Protein AF-A0A914IHF8-F1 (afdb_monomer_lite)

Foldseek 3Di:
DDDFDFDWDWDWDWDWDWDDDPPPDTDGDTDTPTDTDGLAGDDDDPQPDWDWDDADQKIKIARWDWQDDVVVRDIDTHSLQWDKMKIQGSVVSDIDDIDTEHHNDNDPQKDWDWDDDHRWIKIWIWGDPDDTGTAFMWIQDPVVRYTHTDDGRPDPPDPPPDDPDDDDDPPPDDDDDDDDPPDDDDPDDD

Radius of gyration: 20.66 Å; chains: 1; bounding box: 50×58×51 Å

Secondary structure (DSSP, 8-state):
-------EEEEEEEEEE----SSS----EEEEEEEEEE--PPP--S-S-EEEEEETTEEEEEEPEEEEEGGGTEEEEEGGG-EEEEEEETTTTEEPPPEEE--S---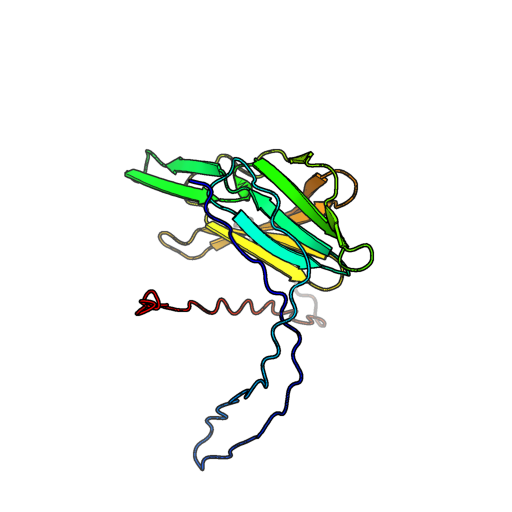SS-EEEEEEETTEEEEEEEE-SSS-EEEEEEEEETTTTEEEEEEE----S---S-----S-----------------------

InterPro domains:
  IPR011043 Galactose oxidase/kelch, beta-propeller [SSF50965] (40-156)

pLDDT: mean 70.35, std 27.0, range [25.11, 98.38]

Sequence (190 aa):
MSNKFETFVWNSLSKSTTIETSDACVLLCLVFDMEFTKIGQWKQQNDVYQESVICDDKLWLFGKKFLDQPTFHWGHYAVFGGGMFDYFDLISGQWGQSQSFQPVSIKENRDEIVFVFGTRIFLLLFVNFGAFNVDSLHCFDMVKGEWNKIADFKKNNTISEGCASTNATQRNSLIIVKVISNGRPLECYN

Organism: Globodera rostochiensis (NCBI:txid31243)

Structure (mmCIF, N/CA/C/O backbone):
data_AF-A0A914IHF8-F1
#
_entry.id   AF-A0A914IHF8-F1
#
loop_
_atom_site.group_PDB
_atom_site.id
_atom_site.type_symbol
_atom_site.label_atom_id
_atom_site.label_alt_id
_atom_site.label_comp_id
_atom_site.label_asym_id
_atom_site.label_entity_id
_atom_site.label_seq_id
_atom_site.pdbx_PDB_ins_code
_atom_site.Cartn_x
_atom_site.Cartn_y
_atom_site.Cartn_z
_atom_site.occupancy
_atom_site.B_iso_or_equiv
_atom_site.auth_seq_id
_atom_site.auth_comp_id
_atom_site.auth_asym_id
_atom_site.auth_atom_id
_atom_site.pdbx_PDB_model_num
ATOM 1 N N . MET A 1 1 ? 5.920 25.286 19.666 1.00 33.72 1 MET A N 1
ATOM 2 C CA . MET A 1 1 ? 4.596 25.545 19.061 1.00 33.72 1 MET A CA 1
ATOM 3 C C . MET A 1 1 ? 4.141 24.231 18.447 1.00 33.72 1 MET A C 1
ATOM 5 O O . MET A 1 1 ? 4.844 23.749 17.571 1.00 33.72 1 MET A O 1
ATOM 9 N N . SER A 1 2 ? 3.104 23.572 18.980 1.00 27.09 2 SER A N 1
ATOM 10 C CA . SER A 1 2 ? 2.603 22.318 18.396 1.00 27.09 2 SER A CA 1
ATOM 11 C C . SER A 1 2 ? 1.500 22.636 17.391 1.00 27.09 2 SER A C 1
ATOM 13 O O . SER A 1 2 ? 0.510 23.286 17.725 1.00 27.09 2 SER A O 1
ATOM 15 N N . ASN A 1 3 ? 1.693 22.207 16.148 1.00 26.36 3 ASN A N 1
ATOM 16 C CA . ASN A 1 3 ? 0.658 22.283 15.128 1.00 26.36 3 ASN A CA 1
ATOM 17 C C . ASN A 1 3 ? -0.313 21.124 15.373 1.00 26.36 3 ASN A C 1
ATOM 19 O O . ASN A 1 3 ? 0.079 19.959 15.314 1.00 26.36 3 ASN A O 1
ATOM 23 N N . LYS A 1 4 ? -1.564 21.443 15.710 1.00 26.67 4 LYS A N 1
ATOM 24 C CA . LYS A 1 4 ? -2.647 20.461 15.803 1.00 26.67 4 LYS A CA 1
ATOM 25 C C . LYS A 1 4 ? -3.191 20.235 14.397 1.00 26.67 4 LYS A C 1
ATOM 27 O O . LYS A 1 4 ? -3.709 21.169 13.798 1.00 26.67 4 LYS A O 1
ATOM 32 N N . PHE A 1 5 ? -3.072 19.014 13.892 1.00 31.41 5 PHE A N 1
ATOM 33 C CA . PHE A 1 5 ? -3.735 18.589 12.662 1.00 31.41 5 PHE A CA 1
ATOM 34 C C . PHE A 1 5 ? -4.971 17.765 13.029 1.00 31.41 5 PHE A C 1
ATOM 36 O O . PHE A 1 5 ? -4.926 16.943 13.948 1.00 31.41 5 PHE A O 1
ATOM 43 N N . GLU A 1 6 ? -6.087 18.034 12.355 1.00 31.39 6 GLU A N 1
ATOM 44 C CA . GLU A 1 6 ? -7.368 17.361 12.575 1.00 31.39 6 GLU A CA 1
ATOM 45 C C . GLU A 1 6 ? -7.676 16.409 11.417 1.00 31.39 6 GLU A C 1
ATOM 47 O O . GLU A 1 6 ? -7.334 16.684 10.267 1.00 31.39 6 GLU A O 1
ATOM 52 N N . THR A 1 7 ? -8.322 15.284 11.725 1.00 37.44 7 THR A N 1
ATOM 53 C CA . THR A 1 7 ? -8.663 14.242 10.750 1.00 37.44 7 THR A CA 1
ATOM 54 C C . THR A 1 7 ? -10.169 14.085 10.693 1.00 37.44 7 THR A C 1
ATOM 56 O O . THR A 1 7 ? -10.823 13.882 11.719 1.00 37.44 7 THR A O 1
ATOM 59 N N . PHE A 1 8 ? -10.706 14.164 9.482 1.00 33.03 8 PHE A N 1
ATOM 60 C CA . PHE A 1 8 ? -12.126 14.036 9.198 1.00 33.03 8 PHE A CA 1
ATOM 61 C C . PHE A 1 8 ? -12.359 12.763 8.385 1.00 33.03 8 PHE A C 1
ATOM 63 O O . PHE A 1 8 ? -11.589 12.467 7.473 1.00 33.03 8 PHE A O 1
ATOM 70 N N . VAL A 1 9 ? -13.413 12.017 8.715 1.00 35.28 9 VAL A N 1
ATOM 71 C CA . VAL A 1 9 ? -13.884 10.886 7.905 1.00 35.28 9 VAL A CA 1
ATOM 72 C C . VAL A 1 9 ? -15.142 11.297 7.156 1.00 35.28 9 VAL A C 1
ATOM 74 O O . VAL A 1 9 ? -15.996 12.003 7.690 1.00 35.28 9 VAL A O 1
ATOM 77 N N . TRP A 1 10 ? -15.213 10.865 5.901 1.00 41.97 10 TRP A N 1
ATOM 78 C CA . TRP A 1 10 ? -16.313 11.113 4.981 1.00 41.97 10 TRP A CA 1
ATOM 79 C C . TRP A 1 10 ? -17.417 10.077 5.176 1.00 41.97 10 TRP A C 1
ATOM 81 O O . TRP A 1 10 ? -17.180 8.881 5.026 1.00 41.97 10 TRP A O 1
ATOM 91 N N . ASN A 1 11 ? -18.630 10.556 5.438 1.00 31.56 11 ASN A N 1
ATOM 92 C CA . ASN A 1 11 ? -19.850 9.784 5.251 1.00 31.56 11 ASN A CA 1
ATOM 93 C C . ASN A 1 11 ? -20.592 10.370 4.047 1.00 31.56 11 ASN A C 1
ATOM 95 O O . ASN A 1 11 ? -20.884 11.563 4.018 1.00 31.56 11 ASN A O 1
ATOM 99 N N . SER A 1 12 ? -20.885 9.545 3.041 1.00 36.06 12 SER A N 1
ATOM 100 C CA . SER A 1 12 ? -21.688 9.950 1.883 1.00 36.06 12 SER A CA 1
ATOM 101 C C . SER A 1 12 ? -23.129 9.500 2.052 1.00 36.06 12 SER A C 1
ATOM 103 O O . SER A 1 12 ? -23.402 8.300 2.094 1.00 36.06 12 SER A O 1
ATOM 105 N N . LEU A 1 13 ? -24.052 10.455 1.996 1.00 35.91 13 LEU A N 1
ATOM 106 C CA . LEU A 1 13 ? -25.408 10.214 1.518 1.00 35.91 13 LEU A CA 1
ATOM 107 C C . LEU A 1 13 ? -25.475 10.716 0.073 1.00 35.91 13 LEU A C 1
ATOM 109 O O . LEU A 1 13 ? -25.386 11.914 -0.185 1.00 35.91 13 LEU A O 1
ATOM 113 N N . SER A 1 14 ? -25.589 9.801 -0.889 1.00 38.53 14 SER A N 1
ATOM 114 C CA . SER A 1 14 ? -25.695 10.172 -2.301 1.00 38.53 14 SER A CA 1
ATOM 115 C C . SER A 1 14 ? -27.155 10.401 -2.686 1.00 38.53 14 SER A C 1
ATOM 117 O O . SER A 1 14 ? -27.970 9.481 -2.585 1.00 38.53 14 SER A O 1
ATOM 119 N N . LYS A 1 15 ? -27.473 11.581 -3.221 1.00 37.66 15 LYS A N 1
ATOM 120 C CA . LYS A 1 15 ? -28.627 11.763 -4.109 1.00 37.66 15 LYS A CA 1
ATOM 121 C C . LYS A 1 15 ? -28.096 11.917 -5.528 1.00 37.66 15 LYS A C 1
ATOM 123 O O . LYS A 1 15 ? -27.362 12.854 -5.824 1.00 37.66 15 LYS A O 1
ATOM 128 N N . SER A 1 16 ? -28.437 10.979 -6.404 1.00 38.09 16 SER A N 1
ATOM 129 C CA . SER A 1 16 ? -28.125 11.092 -7.828 1.00 38.09 16 SER A CA 1
ATOM 130 C C . SER A 1 16 ? -29.248 11.839 -8.538 1.00 38.09 16 SER A C 1
ATOM 132 O O . SER A 1 16 ? -30.401 11.407 -8.470 1.00 38.09 16 SER A O 1
ATOM 134 N N . THR A 1 17 ? -28.910 12.902 -9.26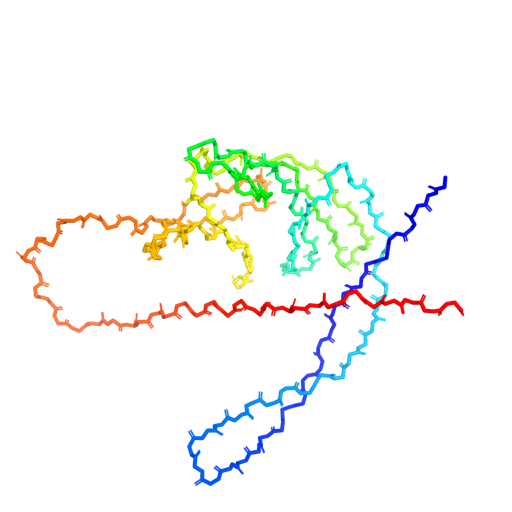3 1.00 36.97 17 THR A N 1
ATOM 135 C CA . THR A 1 17 ? -29.829 13.559 -10.197 1.00 36.97 17 THR A CA 1
ATOM 136 C C . THR A 1 17 ? -29.301 13.345 -11.608 1.00 36.97 17 THR A C 1
ATOM 138 O O . THR A 1 17 ? -28.201 13.785 -11.937 1.00 36.97 17 THR A O 1
ATOM 141 N N . THR A 1 18 ? -30.076 12.655 -12.441 1.00 36.94 18 THR A N 1
ATOM 142 C CA . THR A 1 18 ? -29.756 12.476 -13.860 1.00 36.94 18 THR A CA 1
ATOM 143 C C . THR A 1 18 ? -30.251 13.697 -14.629 1.00 36.94 18 THR A C 1
ATOM 145 O O . THR A 1 18 ? -31.429 14.038 -14.543 1.00 36.94 18 THR A O 1
ATOM 148 N N . ILE A 1 19 ? -29.363 14.359 -15.371 1.00 39.69 19 ILE A N 1
ATOM 149 C CA . ILE A 1 19 ? -29.722 15.430 -16.307 1.00 39.69 19 ILE A CA 1
ATOM 150 C C . ILE A 1 19 ? -29.503 14.875 -17.712 1.00 39.69 19 ILE A C 1
ATOM 152 O O . ILE A 1 19 ? -28.369 14.601 -18.100 1.00 39.69 19 ILE A O 1
ATOM 156 N N . GLU A 1 20 ? -30.586 14.673 -18.458 1.00 32.81 20 GLU A N 1
ATOM 157 C CA . GLU A 1 20 ? -30.511 14.297 -19.869 1.00 32.81 20 GLU A CA 1
ATOM 158 C C . GLU A 1 20 ? -30.265 15.547 -20.719 1.00 32.81 20 GLU A C 1
ATOM 160 O O . GLU A 1 20 ? -31.012 16.524 -20.643 1.00 32.81 20 GLU A O 1
ATOM 165 N N . THR A 1 21 ? -29.217 15.521 -21.540 1.00 40.66 21 THR A N 1
ATOM 166 C CA . THR A 1 21 ? -28.991 16.498 -22.610 1.00 40.66 21 THR A CA 1
ATOM 167 C C . THR A 1 21 ? -29.067 15.787 -23.957 1.00 40.66 21 THR A C 1
ATOM 169 O O . THR A 1 21 ? -28.718 14.614 -24.084 1.00 40.66 21 THR A O 1
ATOM 172 N N . SER A 1 22 ? -29.584 16.491 -24.965 1.00 38.09 22 SER A N 1
ATOM 173 C CA . SER A 1 22 ? -30.080 15.934 -26.231 1.00 38.09 22 SER A CA 1
ATOM 174 C C . SER A 1 22 ? -29.027 15.373 -27.193 1.00 38.09 22 SER A C 1
ATOM 176 O O . SER A 1 22 ? -29.388 15.027 -28.307 1.00 38.09 22 SER A O 1
ATOM 178 N N . ASP A 1 23 ? -27.768 15.227 -26.784 1.00 36.44 23 ASP A N 1
ATOM 179 C CA . ASP A 1 23 ? -26.715 14.589 -27.577 1.00 36.44 23 ASP A CA 1
ATOM 180 C C . ASP A 1 23 ? -25.803 13.774 -26.650 1.00 36.44 23 ASP A C 1
ATOM 182 O O . ASP A 1 23 ? -24.875 14.308 -26.051 1.00 36.44 23 ASP A O 1
ATOM 186 N N . ALA A 1 24 ? -26.132 12.485 -26.495 1.00 36.06 24 ALA A N 1
ATOM 187 C CA . ALA A 1 24 ? -25.332 11.344 -26.012 1.00 36.06 24 ALA A CA 1
ATOM 188 C C . ALA A 1 24 ? -24.152 11.584 -25.030 1.00 36.06 24 ALA A C 1
ATOM 190 O O . ALA A 1 24 ? -23.156 10.861 -25.074 1.00 36.06 24 ALA A O 1
ATOM 191 N N . CYS A 1 25 ? -24.265 12.532 -24.103 1.00 25.11 25 CYS A N 1
ATOM 192 C CA . CYS A 1 25 ? -23.285 12.787 -23.052 1.00 25.11 25 CYS A CA 1
ATOM 193 C C . CYS A 1 25 ? -24.011 12.799 -21.705 1.00 25.11 25 CYS A C 1
ATOM 195 O O . CYS A 1 25 ? -24.566 13.810 -21.283 1.00 25.11 25 CYS A O 1
ATOM 197 N N . VAL A 1 26 ? -24.022 11.649 -21.024 1.00 28.58 26 VAL A N 1
ATOM 198 C CA . VAL A 1 26 ? -24.540 11.549 -19.655 1.00 28.58 26 VAL A CA 1
ATOM 199 C C . VAL A 1 26 ? -23.491 12.131 -18.714 1.00 28.58 26 VAL A C 1
ATOM 201 O O . VAL A 1 26 ? -22.500 11.481 -18.382 1.00 28.58 26 VAL A O 1
ATOM 204 N N . LEU A 1 27 ? -23.699 13.375 -18.290 1.00 27.34 27 LEU A N 1
ATOM 205 C CA . LEU A 1 27 ? -22.919 13.986 -17.222 1.00 27.34 27 LEU A CA 1
ATOM 206 C C . LEU A 1 27 ? -23.522 13.548 -15.882 1.00 27.34 27 LEU A C 1
ATOM 208 O O . LEU A 1 27 ? -24.527 14.095 -15.429 1.00 27.34 27 LEU A O 1
ATOM 212 N N . LEU A 1 28 ? -22.927 12.536 -15.248 1.00 33.00 28 LEU A N 1
ATOM 213 C CA . LEU A 1 28 ? -23.321 12.121 -13.904 1.00 33.00 28 LEU A CA 1
ATOM 214 C C . LEU A 1 28 ? -22.763 13.130 -12.890 1.00 33.00 28 LEU A C 1
ATOM 216 O O . LEU A 1 28 ? -21.612 13.037 -12.467 1.00 33.00 28 LEU A O 1
ATOM 220 N N . CYS A 1 29 ? -23.574 14.120 -12.524 1.00 28.92 29 CYS A N 1
ATOM 221 C CA . CYS A 1 29 ? -23.237 15.066 -11.469 1.00 28.92 29 CYS A CA 1
ATOM 222 C C . CYS A 1 29 ? -23.677 14.471 -10.124 1.00 28.92 29 CYS A C 1
ATOM 224 O O . CYS A 1 29 ? -24.868 14.407 -9.819 1.00 28.92 29 CYS A O 1
ATOM 226 N N . LEU A 1 30 ? -22.721 13.977 -9.337 1.00 35.66 30 LEU A N 1
ATOM 227 C CA . LEU A 1 30 ? -22.982 13.513 -7.977 1.00 35.66 30 LEU A CA 1
ATOM 228 C C . LEU A 1 30 ? -22.888 14.715 -7.034 1.00 35.66 30 LEU A C 1
ATOM 230 O O . LEU A 1 30 ? -21.805 15.257 -6.818 1.00 35.66 30 LEU A O 1
ATOM 234 N N . VAL A 1 31 ? -24.030 15.146 -6.500 1.00 34.56 31 VAL A N 1
ATOM 235 C CA . VAL A 1 31 ? -24.089 16.144 -5.427 1.00 34.56 31 VAL A CA 1
ATOM 236 C C . VAL A 1 31 ? -24.080 15.381 -4.106 1.00 34.56 31 VAL A C 1
ATOM 238 O O . VAL A 1 31 ? -24.972 14.574 -3.847 1.00 34.56 31 VAL A O 1
ATOM 241 N N . PHE A 1 32 ? -23.051 15.608 -3.294 1.00 39.16 32 PHE A N 1
ATOM 242 C CA . PHE A 1 32 ? -22.922 15.006 -1.971 1.00 39.16 32 PHE A CA 1
ATOM 243 C C . PHE A 1 32 ? -23.235 16.062 -0.912 1.00 39.16 32 PHE A C 1
ATOM 245 O O . PHE A 1 32 ? -22.557 17.088 -0.853 1.00 39.16 32 PHE A O 1
ATOM 252 N N . ASP A 1 33 ? -24.230 15.794 -0.066 1.00 40.94 33 ASP A N 1
ATOM 253 C CA . ASP A 1 33 ? -24.343 16.481 1.220 1.00 40.94 33 ASP A CA 1
ATOM 254 C C . ASP A 1 33 ? -23.198 15.956 2.102 1.00 40.94 33 ASP A C 1
ATOM 256 O O . ASP A 1 33 ? -23.096 14.752 2.353 1.00 40.94 33 ASP A O 1
ATOM 260 N N . MET A 1 34 ? -22.275 16.842 2.487 1.00 44.22 34 MET A N 1
ATOM 261 C CA . MET A 1 34 ? -21.069 16.481 3.238 1.00 44.22 34 MET A CA 1
ATOM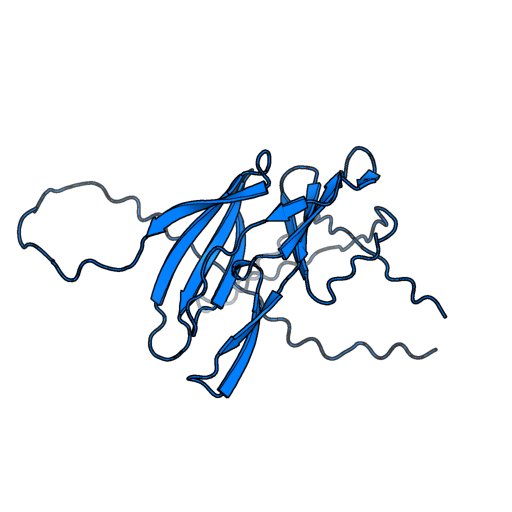 262 C C . MET A 1 34 ? -21.232 16.843 4.712 1.00 44.22 34 MET A C 1
ATOM 264 O O . MET A 1 34 ? -21.297 18.021 5.061 1.00 44.22 34 MET A O 1
ATOM 268 N N . GLU A 1 35 ? -21.224 15.835 5.580 1.00 44.94 35 GLU A N 1
ATOM 269 C CA . GLU A 1 35 ? -21.153 16.021 7.028 1.00 44.94 35 GLU A CA 1
ATOM 270 C C . GLU A 1 35 ? -19.764 15.627 7.542 1.00 44.94 35 GLU A C 1
ATOM 272 O O . GLU A 1 35 ? -19.265 14.532 7.278 1.00 44.94 35 GLU A O 1
ATOM 277 N N . PHE A 1 36 ? -19.125 16.533 8.285 1.00 46.50 36 PHE A N 1
ATOM 278 C CA . PHE A 1 36 ? -17.800 16.320 8.863 1.00 46.50 36 PHE A CA 1
ATOM 279 C C . PHE A 1 36 ? -17.939 15.844 10.307 1.00 46.50 36 PHE A C 1
ATOM 281 O O . PHE A 1 36 ? -18.347 16.608 11.180 1.00 46.50 36 PHE A O 1
ATOM 288 N N . THR A 1 37 ? -17.560 14.594 10.574 1.00 57.12 37 THR A N 1
ATOM 289 C CA . THR A 1 37 ? -17.505 14.061 11.942 1.00 57.12 37 THR A CA 1
ATOM 290 C C . THR A 1 37 ? -16.055 13.912 12.387 1.00 57.12 37 THR A C 1
ATOM 292 O O . THR A 1 37 ? -15.241 13.280 11.710 1.00 57.12 37 THR A O 1
ATOM 295 N N . LYS A 1 38 ? -15.722 14.493 13.543 1.00 67.06 38 LYS A N 1
ATOM 296 C CA . LYS A 1 38 ? -14.417 14.305 14.183 1.00 67.06 38 LYS A CA 1
ATOM 297 C C . LYS A 1 38 ? -14.370 12.923 14.821 1.00 67.06 38 LYS A C 1
ATOM 299 O O . LYS A 1 38 ? -15.093 12.662 15.777 1.00 67.06 38 LYS A O 1
ATOM 304 N N . ILE A 1 39 ? -13.494 12.066 14.310 1.00 65.25 39 ILE A N 1
ATOM 305 C CA . ILE A 1 39 ? -13.399 10.667 14.751 1.00 65.25 39 ILE A CA 1
ATOM 306 C C . ILE A 1 39 ? -12.282 10.403 15.768 1.00 65.25 39 ILE A C 1
ATOM 308 O O . ILE A 1 39 ? -12.265 9.348 16.389 1.00 65.25 39 ILE A O 1
ATOM 312 N N . GLY A 1 40 ? -11.351 11.340 15.978 1.00 66.12 40 GLY A N 1
ATOM 313 C CA . GLY A 1 40 ? -10.244 11.134 16.911 1.00 66.12 40 GLY A CA 1
ATOM 314 C C . GLY A 1 40 ? -9.210 12.255 16.918 1.00 66.12 40 GLY A C 1
ATOM 315 O O . GLY A 1 40 ? -9.376 13.294 16.274 1.00 66.12 40 GLY A O 1
ATOM 316 N N . GLN A 1 41 ? -8.137 12.047 17.684 1.00 69.50 41 GLN A N 1
ATOM 317 C CA . GLN A 1 41 ? -6.936 12.879 17.634 1.00 69.50 41 GLN A CA 1
ATOM 318 C C . GLN A 1 41 ? -5.873 12.201 16.771 1.00 69.50 41 GLN A C 1
ATOM 320 O O . GLN A 1 41 ? -5.644 10.993 16.879 1.00 69.50 41 GLN A O 1
ATOM 325 N N . TRP A 1 42 ? -5.219 12.993 15.922 1.00 68.44 42 TRP A N 1
ATOM 326 C CA . TRP A 1 42 ? -4.148 12.510 15.065 1.00 68.44 42 TRP A CA 1
ATOM 327 C C . TRP A 1 42 ? -2.945 12.071 15.895 1.00 68.44 42 TRP A C 1
ATOM 329 O O . TRP A 1 42 ? -2.441 12.821 16.736 1.00 68.44 42 TRP A O 1
ATOM 339 N N . LYS A 1 43 ? -2.461 10.858 15.634 1.00 69.12 43 LYS A N 1
ATOM 340 C CA . LYS A 1 43 ? -1.188 10.388 16.165 1.00 69.12 43 LYS A CA 1
ATOM 341 C C . LYS A 1 43 ? -0.083 10.982 15.303 1.00 69.12 43 LYS A C 1
ATOM 343 O O . LYS A 1 43 ? 0.000 10.702 14.112 1.00 69.12 43 LYS A O 1
ATOM 348 N N . GLN A 1 44 ? 0.758 11.824 15.897 1.00 63.50 44 GLN A N 1
ATOM 349 C CA . GLN A 1 44 ? 1.915 12.363 15.194 1.00 63.50 44 GLN A CA 1
ATOM 350 C C . GLN A 1 44 ? 2.867 11.209 14.849 1.00 63.50 44 GLN A C 1
ATOM 352 O O . GLN A 1 44 ? 3.539 10.671 15.728 1.00 63.50 44 GLN A O 1
ATOM 357 N N . GLN A 1 45 ? 2.896 10.807 13.580 1.00 61.31 45 GLN A N 1
ATOM 358 C CA . GLN A 1 45 ? 3.958 9.962 13.046 1.00 61.31 45 GLN A CA 1
ATOM 359 C C . GLN A 1 45 ? 5.152 10.829 12.641 1.00 61.31 45 GLN A C 1
ATOM 361 O O . GLN A 1 45 ? 5.002 11.990 12.260 1.00 61.31 45 GLN A O 1
ATOM 366 N N . ASN A 1 46 ? 6.345 10.239 12.713 1.00 61.25 46 ASN A N 1
ATOM 367 C CA . ASN A 1 46 ? 7.582 10.874 12.255 1.00 61.25 46 ASN A CA 1
ATOM 368 C C . ASN A 1 46 ? 7.686 10.932 10.719 1.00 61.25 46 ASN A C 1
ATOM 370 O O . ASN A 1 46 ? 8.543 11.644 10.198 1.00 61.25 46 ASN A O 1
ATOM 374 N N . ASP A 1 47 ? 6.818 10.211 10.004 1.00 63.25 47 ASP A N 1
ATOM 375 C CA . ASP A 1 47 ? 6.773 10.211 8.546 1.00 63.25 47 ASP A CA 1
ATOM 376 C C . ASP A 1 47 ? 5.916 11.381 8.045 1.00 63.25 47 ASP A C 1
ATOM 378 O O . ASP A 1 47 ? 4.727 11.488 8.340 1.00 63.25 47 ASP A O 1
ATOM 382 N N . VAL A 1 48 ? 6.543 12.278 7.279 1.00 70.06 48 VAL A N 1
ATOM 383 C CA . VAL A 1 48 ? 5.929 13.526 6.784 1.00 70.06 48 VAL A CA 1
ATOM 384 C C . VAL A 1 48 ? 4.885 13.263 5.693 1.00 70.06 48 VAL A C 1
ATOM 386 O O . VAL A 1 48 ? 3.966 14.058 5.512 1.00 70.06 48 VAL A O 1
ATOM 389 N N . TYR A 1 49 ? 5.011 12.146 4.972 1.00 86.00 49 TYR A N 1
ATOM 390 C CA . TYR A 1 49 ? 4.149 11.795 3.847 1.00 86.00 49 TYR A CA 1
ATOM 391 C C . TYR A 1 49 ? 3.512 10.433 4.069 1.00 86.00 49 TYR A C 1
ATOM 393 O O . TYR A 1 49 ? 4.195 9.464 4.397 1.00 86.00 49 TYR A O 1
ATOM 401 N N . GLN A 1 50 ? 2.204 10.360 3.848 1.00 89.75 50 GLN A N 1
ATOM 402 C CA . GLN A 1 50 ? 1.418 9.152 4.051 1.00 89.75 50 GLN A CA 1
ATOM 403 C C . GLN A 1 50 ? 0.453 8.924 2.887 1.00 89.75 50 GLN A C 1
ATOM 405 O O . GLN A 1 50 ? 0.092 9.852 2.160 1.00 89.75 50 GLN A O 1
ATOM 410 N N . GLU A 1 51 ? 0.057 7.672 2.708 1.00 91.88 51 GLU A N 1
ATOM 411 C CA . GLU A 1 51 ? -1.116 7.257 1.947 1.00 91.88 51 GLU A CA 1
ATOM 412 C C . GLU A 1 51 ? -2.171 6.754 2.926 1.00 91.88 51 GLU A C 1
ATOM 414 O O . GLU A 1 51 ? -1.835 6.031 3.866 1.00 91.88 51 GLU A O 1
ATOM 419 N N . SER A 1 52 ? -3.434 7.113 2.715 1.00 92.44 52 SER A N 1
ATOM 420 C CA . SER A 1 52 ? -4.512 6.719 3.620 1.00 92.44 52 SER A CA 1
ATOM 421 C C . SER A 1 52 ? -5.628 6.009 2.880 1.00 92.44 52 SER A C 1
ATOM 423 O O . SER A 1 52 ? -6.080 6.487 1.842 1.00 92.44 52 SER A O 1
ATOM 425 N N . VAL A 1 53 ? -6.130 4.920 3.453 1.00 91.75 53 VAL A N 1
ATOM 426 C CA . VAL A 1 53 ? -7.308 4.216 2.938 1.00 91.75 53 VAL A CA 1
ATOM 427 C C . VAL A 1 53 ? -8.218 3.793 4.081 1.00 91.75 53 VAL A C 1
ATOM 429 O O . VAL A 1 53 ? -7.749 3.473 5.169 1.00 91.75 53 VAL A O 1
ATOM 432 N N . ILE A 1 54 ? -9.523 3.758 3.832 1.00 92.38 54 ILE A N 1
ATOM 433 C CA . ILE A 1 54 ? -10.488 3.153 4.753 1.00 92.38 54 ILE A CA 1
ATOM 434 C C . ILE A 1 54 ? -10.816 1.762 4.220 1.00 92.38 54 ILE A C 1
ATOM 436 O O . ILE A 1 54 ? -11.253 1.627 3.078 1.00 92.38 54 ILE A O 1
ATOM 440 N N . CYS A 1 55 ? -10.572 0.735 5.029 1.00 93.50 55 CYS A N 1
ATOM 441 C CA . CYS A 1 55 ? -10.880 -0.654 4.706 1.00 93.50 55 CYS A CA 1
ATOM 442 C C . CYS A 1 55 ? -11.488 -1.310 5.941 1.00 93.50 55 CYS A C 1
ATOM 444 O O . CYS A 1 55 ? -10.878 -1.280 7.014 1.00 93.50 55 CYS A O 1
ATOM 446 N N . ASP A 1 56 ? -12.674 -1.894 5.770 1.00 93.94 56 ASP A N 1
ATOM 447 C CA . ASP A 1 56 ? -13.546 -2.312 6.870 1.00 93.94 56 ASP A CA 1
ATOM 448 C C . ASP A 1 56 ? -13.759 -1.144 7.858 1.00 93.94 56 ASP A C 1
ATOM 450 O O . ASP A 1 56 ? -13.911 0.004 7.439 1.00 93.94 56 ASP A O 1
ATOM 454 N N . ASP A 1 57 ? -13.715 -1.402 9.165 1.00 94.75 57 ASP A N 1
ATOM 455 C CA . ASP A 1 57 ? -13.874 -0.378 10.205 1.00 94.75 57 ASP A CA 1
ATOM 456 C C . ASP A 1 57 ? -12.540 0.253 10.638 1.00 94.75 57 ASP A C 1
ATOM 458 O O . ASP A 1 57 ? -12.324 0.556 11.816 1.00 94.75 57 ASP A O 1
ATOM 462 N N . LYS A 1 58 ? -11.588 0.397 9.710 1.00 95.06 58 LYS A N 1
ATOM 463 C CA . LYS A 1 58 ? -10.251 0.926 10.006 1.00 95.06 58 LYS A CA 1
ATOM 464 C C . LYS A 1 58 ? -9.808 1.967 8.986 1.00 95.06 58 LYS A C 1
ATOM 466 O O . LYS A 1 58 ? -9.870 1.740 7.778 1.00 95.06 58 LYS A O 1
ATOM 471 N N . LEU A 1 59 ? -9.286 3.085 9.487 1.00 93.81 59 LEU A N 1
ATOM 472 C CA . LEU A 1 59 ? -8.488 4.030 8.708 1.00 93.81 59 LEU A CA 1
ATOM 473 C C . LEU A 1 59 ? -7.026 3.586 8.763 1.00 93.81 59 LEU A C 1
ATOM 475 O O . LEU A 1 59 ? -6.391 3.668 9.811 1.00 93.81 59 LEU A O 1
ATOM 479 N N . TRP A 1 60 ? -6.497 3.127 7.640 1.00 94.25 60 TRP A N 1
ATOM 480 C CA . TRP A 1 60 ? -5.110 2.709 7.487 1.00 94.25 60 TRP A CA 1
ATOM 481 C C . TRP A 1 60 ? -4.262 3.872 6.997 1.00 94.25 60 TRP A C 1
ATOM 483 O O . TRP A 1 60 ? -4.652 4.567 6.058 1.00 94.25 60 TRP A O 1
ATOM 493 N N . LEU A 1 61 ? -3.094 4.047 7.607 1.00 94.56 61 LEU A N 1
ATOM 494 C CA . LEU A 1 61 ? -2.081 5.014 7.208 1.00 94.56 61 LEU A CA 1
ATOM 495 C C . LEU A 1 61 ? -0.797 4.274 6.859 1.00 94.56 61 LEU A C 1
ATOM 497 O O . LEU A 1 61 ? -0.225 3.592 7.706 1.00 94.56 61 LEU A O 1
ATOM 501 N N . PHE A 1 62 ? -0.328 4.445 5.631 1.00 95.69 62 PHE A N 1
ATOM 502 C CA . PHE A 1 62 ? 0.941 3.915 5.156 1.00 95.69 62 PHE A CA 1
ATOM 503 C C . PHE A 1 62 ? 1.928 5.063 4.990 1.00 95.69 62 PHE A C 1
ATOM 505 O O . PHE A 1 62 ? 1.729 5.943 4.154 1.00 95.69 62 PHE A O 1
ATOM 512 N N . GLY A 1 63 ? 3.002 5.058 5.773 1.00 94.25 63 GLY A N 1
ATOM 513 C CA . GLY A 1 63 ? 4.121 5.973 5.599 1.00 94.25 63 GLY A CA 1
ATOM 514 C C . GLY A 1 63 ? 4.766 5.776 4.230 1.00 94.25 63 GLY A C 1
ATOM 515 O O . GLY A 1 63 ? 4.971 4.648 3.774 1.00 94.25 63 GLY A O 1
ATOM 516 N N . LYS A 1 64 ? 5.077 6.886 3.562 1.00 94.19 64 LYS A N 1
ATOM 517 C CA . LYS A 1 64 ? 5.785 6.890 2.284 1.00 94.19 64 LYS A CA 1
ATOM 518 C C . LYS A 1 64 ? 7.260 7.159 2.522 1.00 94.19 64 LYS A C 1
ATOM 520 O O . LYS A 1 64 ? 7.626 8.129 3.186 1.00 94.19 64 LYS A O 1
ATOM 525 N N . LYS A 1 65 ? 8.119 6.351 1.909 1.00 94.19 65 LYS A N 1
ATOM 526 C CA . LYS A 1 65 ? 9.568 6.553 1.937 1.00 94.19 65 LYS A CA 1
ATOM 527 C C . LYS A 1 65 ? 10.017 7.303 0.691 1.00 94.19 65 LYS A C 1
ATOM 529 O O . LYS A 1 65 ? 9.542 7.013 -0.404 1.00 94.19 65 LYS A O 1
ATOM 534 N N . PHE A 1 66 ? 10.940 8.253 0.854 1.00 94.12 66 PHE A N 1
ATOM 535 C CA . PHE A 1 66 ? 11.581 8.901 -0.288 1.00 94.12 66 PHE A CA 1
ATOM 536 C C . PHE A 1 66 ? 12.448 7.889 -1.037 1.00 94.12 66 PHE A C 1
ATOM 538 O O . PHE A 1 66 ? 13.333 7.260 -0.450 1.00 94.12 66 PHE A O 1
ATOM 545 N N . LEU A 1 67 ? 12.184 7.746 -2.329 1.00 94.00 67 LEU A N 1
ATOM 546 C CA . LEU A 1 67 ? 12.923 6.901 -3.247 1.00 94.00 67 LEU A CA 1
ATOM 547 C C . LEU A 1 67 ? 13.656 7.790 -4.240 1.00 94.00 67 LEU A C 1
ATOM 549 O O . LEU A 1 67 ? 13.035 8.433 -5.087 1.00 94.00 67 LEU A O 1
ATOM 553 N N . ASP A 1 68 ? 14.978 7.815 -4.110 1.00 94.69 68 ASP A N 1
ATOM 554 C CA . ASP A 1 68 ? 15.856 8.485 -5.060 1.00 94.69 68 ASP A CA 1
ATOM 555 C C . ASP A 1 68 ? 15.954 7.667 -6.356 1.00 94.69 68 ASP A C 1
ATOM 557 O O . ASP A 1 68 ? 16.032 6.436 -6.317 1.00 94.69 68 ASP A O 1
ATOM 561 N N . GLN A 1 69 ? 15.917 8.346 -7.501 1.00 93.31 69 GLN A N 1
ATOM 562 C CA . GLN A 1 69 ? 16.001 7.742 -8.831 1.00 93.31 69 GLN A CA 1
ATOM 563 C C . GLN A 1 69 ? 17.114 8.420 -9.639 1.00 93.31 69 GLN A C 1
ATOM 565 O O . GLN A 1 69 ? 16.842 9.216 -10.551 1.00 93.31 69 GLN A O 1
ATOM 570 N N . PRO A 1 70 ? 18.387 8.131 -9.311 1.00 93.69 70 PRO A N 1
ATOM 571 C CA . PRO A 1 70 ? 19.538 8.814 -9.889 1.00 93.69 70 PRO A CA 1
ATOM 572 C C . PRO A 1 70 ? 19.610 8.706 -11.415 1.00 93.69 70 PRO A C 1
ATOM 574 O O . PRO A 1 70 ? 20.053 9.662 -12.051 1.00 93.69 70 PRO A O 1
ATOM 577 N N . THR A 1 71 ? 19.126 7.612 -12.020 1.00 92.62 71 THR A N 1
ATOM 578 C CA . THR A 1 71 ? 19.115 7.442 -13.490 1.00 92.62 71 THR A CA 1
ATOM 579 C C . THR A 1 71 ? 18.268 8.503 -14.193 1.00 92.62 71 THR A C 1
ATOM 581 O O . THR A 1 71 ? 18.493 8.819 -15.358 1.00 92.62 71 THR A O 1
ATOM 584 N N . PHE A 1 72 ? 17.290 9.061 -13.486 1.00 88.19 72 PHE A N 1
ATOM 585 C CA . PHE A 1 72 ? 16.314 9.998 -14.024 1.00 88.19 72 PHE A CA 1
ATOM 586 C C . PHE A 1 72 ? 16.428 11.397 -13.390 1.00 88.19 72 PHE A C 1
ATOM 588 O O . PHE A 1 72 ? 15.630 12.274 -13.715 1.00 88.19 72 PHE A O 1
ATOM 595 N N . HIS A 1 73 ? 17.389 11.611 -12.483 1.00 90.81 73 HIS A N 1
ATOM 596 C CA . HIS A 1 73 ? 17.607 12.871 -11.758 1.00 90.81 73 HIS A CA 1
ATOM 597 C C . HIS A 1 73 ? 16.364 13.414 -11.021 1.00 90.81 73 HIS A C 1
ATOM 599 O O . HIS A 1 73 ? 16.140 14.623 -10.965 1.00 90.81 73 HIS A O 1
ATOM 605 N N . TRP A 1 74 ? 15.552 12.526 -10.443 1.00 91.00 74 TRP A N 1
ATOM 606 C CA . TRP A 1 74 ? 14.388 12.872 -9.618 1.00 91.00 74 TRP A CA 1
ATOM 607 C C . TRP A 1 74 ? 14.207 11.839 -8.504 1.00 91.00 74 TRP A C 1
ATOM 609 O O . TRP A 1 74 ? 14.907 10.834 -8.448 1.00 91.00 74 TRP A O 1
ATOM 619 N N . GLY A 1 75 ? 13.245 12.076 -7.622 1.00 92.38 75 GLY A N 1
ATOM 620 C CA . GLY A 1 75 ? 12.804 11.109 -6.628 1.00 92.38 75 GLY A CA 1
ATOM 621 C C . GLY A 1 75 ? 11.389 11.434 -6.180 1.00 92.38 75 GLY A C 1
ATOM 622 O O . GLY A 1 75 ? 10.881 12.531 -6.432 1.00 92.38 75 GLY A O 1
ATOM 623 N N . HIS A 1 76 ? 10.732 10.483 -5.530 1.00 94.00 76 HIS A N 1
ATOM 624 C CA . HIS A 1 76 ? 9.392 10.696 -4.991 1.00 94.00 76 HIS A CA 1
ATOM 625 C C . HIS A 1 76 ? 9.150 9.845 -3.745 1.00 94.00 76 HIS A C 1
ATOM 627 O O . HIS A 1 76 ? 9.871 8.891 -3.464 1.00 94.00 76 HIS A O 1
ATOM 633 N N . TYR A 1 77 ? 8.129 10.213 -2.977 1.00 94.31 77 TYR A N 1
ATOM 634 C CA . TYR A 1 77 ? 7.687 9.457 -1.811 1.00 94.31 77 TYR A CA 1
ATOM 635 C C . TYR A 1 77 ? 6.680 8.389 -2.235 1.00 94.31 77 TYR A C 1
ATOM 637 O O . TYR A 1 77 ? 5.660 8.726 -2.836 1.00 94.31 77 TYR A O 1
ATOM 645 N N . ALA A 1 78 ? 6.941 7.129 -1.891 1.00 95.88 78 ALA A N 1
ATOM 646 C CA . ALA A 1 78 ? 6.059 6.009 -2.209 1.00 95.88 78 ALA A CA 1
ATOM 647 C C . ALA A 1 78 ? 5.953 5.000 -1.058 1.00 95.88 78 ALA A C 1
ATOM 649 O O . ALA A 1 78 ? 6.910 4.784 -0.309 1.00 95.88 78 ALA A O 1
ATOM 650 N N . VAL A 1 79 ? 4.793 4.357 -0.947 1.00 97.25 79 VAL A N 1
ATOM 651 C CA . VAL A 1 79 ? 4.506 3.231 -0.053 1.00 97.25 79 VAL A CA 1
ATOM 652 C C . VAL A 1 79 ? 5.344 2.022 -0.452 1.00 97.25 79 VAL A C 1
ATOM 654 O O . VAL A 1 79 ? 5.932 1.377 0.409 1.00 97.25 79 VAL A O 1
ATOM 657 N N . PHE A 1 80 ? 5.499 1.725 -1.745 1.00 97.25 80 PHE A N 1
ATOM 658 C CA . PHE A 1 80 ? 6.241 0.550 -2.215 1.00 97.25 80 PHE A CA 1
ATOM 659 C C . PHE A 1 80 ? 7.717 0.540 -1.789 1.00 97.25 80 PHE A C 1
ATOM 661 O O . PHE A 1 80 ? 8.356 -0.514 -1.828 1.00 97.25 80 PHE A O 1
ATOM 668 N N . GLY A 1 81 ? 8.250 1.686 -1.355 1.00 96.50 81 GLY A N 1
ATOM 669 C CA . GLY A 1 81 ? 9.579 1.827 -0.768 1.00 96.50 81 GLY A CA 1
ATOM 670 C C . GLY A 1 81 ? 9.747 1.217 0.628 1.00 96.50 81 GLY A C 1
ATOM 671 O O . GLY A 1 81 ? 10.870 1.193 1.137 1.00 96.50 81 GLY A O 1
ATOM 672 N N . GLY A 1 82 ? 8.670 0.711 1.236 1.00 95.81 82 GLY A N 1
ATOM 673 C CA . GLY A 1 82 ? 8.648 0.260 2.627 1.00 95.81 82 GLY A CA 1
ATOM 674 C C . GLY A 1 82 ? 8.449 1.429 3.588 1.00 95.81 82 GLY A C 1
ATOM 675 O O . GLY A 1 82 ? 8.542 2.591 3.194 1.00 95.81 82 GLY A O 1
ATOM 676 N N . GLY A 1 83 ? 8.208 1.139 4.862 1.00 94.06 83 GLY A N 1
ATOM 677 C CA . GLY A 1 83 ? 7.977 2.190 5.852 1.00 94.06 83 GLY A CA 1
ATOM 678 C C . GLY A 1 83 ? 7.262 1.689 7.093 1.00 94.06 83 GLY A C 1
ATOM 679 O O . GLY A 1 83 ? 7.349 0.510 7.437 1.00 94.06 83 GLY A O 1
ATOM 680 N N . MET A 1 84 ? 6.560 2.602 7.760 1.00 95.19 84 MET A N 1
ATOM 681 C CA . MET A 1 84 ? 5.670 2.299 8.877 1.00 95.19 84 MET A CA 1
ATOM 682 C C . MET A 1 84 ? 4.217 2.310 8.413 1.00 95.19 84 MET A C 1
ATOM 684 O O . MET A 1 84 ? 3.847 3.091 7.541 1.00 95.19 84 MET A O 1
ATOM 688 N N . PHE A 1 85 ? 3.373 1.487 9.021 1.00 95.12 85 PHE A N 1
ATOM 689 C CA . PHE A 1 85 ? 1.929 1.625 8.923 1.00 95.12 85 PHE A CA 1
ATOM 690 C C . PHE A 1 85 ? 1.295 1.703 10.312 1.00 95.12 85 PHE A C 1
ATOM 692 O O . PHE A 1 85 ? 1.787 1.131 11.289 1.00 95.12 85 PHE A O 1
ATOM 699 N N . ASP A 1 86 ? 0.197 2.440 10.380 1.00 93.62 86 ASP A N 1
ATOM 700 C CA . ASP A 1 86 ? -0.705 2.531 11.521 1.00 93.62 86 ASP A CA 1
ATOM 701 C C . ASP A 1 86 ? -2.127 2.241 11.034 1.00 93.62 86 ASP A C 1
ATOM 703 O O . ASP A 1 86 ? -2.448 2.409 9.856 1.00 93.62 86 ASP A O 1
ATOM 707 N N . TYR A 1 87 ? -3.005 1.862 11.955 1.00 94.38 87 TYR A N 1
ATOM 708 C CA . TYR A 1 87 ? -4.439 1.913 11.709 1.00 94.38 87 TYR A CA 1
ATOM 709 C C . TYR A 1 87 ? -5.155 2.570 12.884 1.00 94.38 87 TYR A C 1
ATOM 711 O O . TYR A 1 87 ? -4.745 2.420 14.034 1.00 94.38 87 TYR A O 1
ATOM 719 N N . PHE A 1 88 ? -6.231 3.287 12.593 1.00 91.88 88 PHE A N 1
ATOM 720 C CA . PHE A 1 88 ? -7.181 3.782 13.575 1.00 91.88 88 PHE A CA 1
ATOM 721 C C . PHE A 1 88 ? -8.462 2.967 13.460 1.00 91.88 88 PHE A C 1
ATOM 723 O O . PHE A 1 88 ? -9.074 2.911 12.393 1.00 91.88 88 PHE A O 1
ATOM 730 N N . ASP A 1 89 ? -8.837 2.305 14.545 1.00 93.62 89 ASP A N 1
ATOM 731 C CA . ASP A 1 89 ? -10.054 1.511 14.623 1.00 93.62 89 ASP A CA 1
ATOM 732 C C . ASP A 1 89 ? -11.250 2.441 14.869 1.00 93.62 89 ASP A C 1
ATOM 734 O O . ASP A 1 89 ? -11.326 3.129 15.889 1.00 93.62 89 ASP A O 1
ATOM 738 N N . LEU A 1 90 ? -12.167 2.488 13.901 1.00 87.50 90 LEU A N 1
ATOM 739 C CA . LEU A 1 90 ? -13.295 3.420 13.880 1.00 87.50 90 LEU A CA 1
ATOM 740 C C . LEU A 1 90 ? -14.384 3.049 14.894 1.00 87.50 90 LEU A C 1
ATOM 742 O O . LEU A 1 90 ? -15.166 3.916 15.278 1.00 87.50 90 LEU A O 1
ATOM 746 N N . ILE A 1 91 ? -14.429 1.792 15.347 1.00 92.50 91 ILE A N 1
ATOM 747 C CA . ILE A 1 91 ? -15.411 1.319 16.332 1.00 92.50 91 ILE A CA 1
ATOM 748 C C . ILE A 1 91 ? -14.972 1.693 17.744 1.00 92.50 91 ILE A C 1
ATOM 750 O O . ILE A 1 91 ? -15.747 2.237 18.527 1.00 92.50 91 ILE A O 1
ATOM 754 N N . SER A 1 92 ? -13.720 1.395 18.081 1.00 94.00 92 SER A N 1
ATOM 755 C CA . SER A 1 92 ? -13.155 1.667 19.406 1.00 94.00 92 SER A CA 1
ATOM 756 C C . SER A 1 92 ? -12.633 3.098 19.557 1.00 94.00 92 SER A C 1
ATOM 758 O O . SER A 1 92 ? -12.436 3.568 20.681 1.00 94.00 92 SER A O 1
ATOM 760 N N . GLY A 1 93 ? -12.388 3.794 18.445 1.00 88.25 93 GLY A N 1
ATOM 761 C CA . GLY A 1 93 ? -11.791 5.125 18.431 1.00 88.25 93 GLY A CA 1
ATOM 762 C C . GLY A 1 93 ? -10.334 5.133 18.900 1.00 88.25 93 GLY A C 1
ATOM 763 O O . GLY A 1 93 ? -9.887 6.123 19.482 1.00 88.25 93 GLY A O 1
ATOM 764 N N . GLN A 1 94 ? -9.606 4.026 18.717 1.00 91.56 94 GLN A N 1
ATOM 765 C CA . GLN A 1 94 ? -8.229 3.863 19.189 1.00 91.56 94 GLN A CA 1
ATOM 766 C C . GLN A 1 94 ? -7.255 3.571 18.047 1.00 91.56 94 GLN A C 1
ATOM 768 O O . GLN A 1 94 ? -7.577 2.902 17.065 1.00 91.56 94 GLN A O 1
ATOM 773 N N . TRP A 1 95 ? -6.021 4.047 18.208 1.00 92.81 95 TRP A N 1
ATOM 774 C CA . TRP A 1 95 ? -4.915 3.692 17.323 1.00 92.81 95 TRP A CA 1
ATOM 775 C C . TRP A 1 95 ? -4.390 2.294 17.645 1.00 92.81 95 TRP A C 1
ATOM 777 O O . TRP A 1 95 ? -4.148 1.958 18.805 1.00 92.81 95 TRP A O 1
ATOM 787 N N . GLY A 1 96 ? -4.143 1.511 16.600 1.00 92.50 96 GLY A N 1
ATOM 788 C CA . GLY A 1 96 ? -3.371 0.283 16.674 1.00 92.50 96 GLY A CA 1
ATOM 789 C C . GLY A 1 96 ? -1.886 0.532 16.953 1.00 92.50 96 GLY A C 1
ATOM 790 O O . GLY A 1 96 ? -1.377 1.661 16.931 1.00 92.50 96 GLY A O 1
ATOM 791 N N . GLN A 1 97 ? -1.170 -0.563 17.207 1.00 92.81 97 GLN A N 1
ATOM 792 C CA . GLN A 1 97 ? 0.283 -0.540 17.324 1.00 92.81 97 GLN A CA 1
ATOM 793 C C . GLN A 1 97 ? 0.924 -0.260 15.959 1.00 92.81 97 GLN A C 1
ATOM 795 O O . GLN A 1 97 ? 0.598 -0.924 14.974 1.00 92.81 97 GLN A O 1
ATOM 800 N N . SER A 1 98 ? 1.878 0.676 15.934 1.00 93.88 98 SER A N 1
ATOM 801 C CA . SER A 1 98 ? 2.681 0.964 14.744 1.00 93.88 98 SER A CA 1
ATOM 802 C C . SER A 1 98 ? 3.557 -0.220 14.388 1.00 93.88 98 SER A C 1
ATOM 804 O O . SER A 1 98 ? 4.242 -0.773 15.251 1.00 93.88 98 SER A O 1
ATOM 806 N N . GLN A 1 99 ? 3.578 -0.564 13.109 1.00 95.50 99 GLN A N 1
ATOM 807 C CA . GLN A 1 99 ? 4.352 -1.680 12.584 1.00 95.50 99 GLN A CA 1
ATOM 808 C C . GLN A 1 99 ? 5.126 -1.238 11.349 1.00 95.50 99 GLN A C 1
ATOM 810 O O . GLN A 1 99 ? 4.709 -0.320 10.647 1.00 95.50 99 GLN A O 1
ATOM 815 N N . SER A 1 100 ? 6.272 -1.862 11.098 1.00 95.44 100 SER A N 1
ATOM 816 C CA . SER A 1 100 ? 7.021 -1.645 9.864 1.00 95.44 100 SER A CA 1
ATOM 817 C C . SER A 1 100 ? 6.614 -2.664 8.809 1.00 95.44 100 SER A C 1
ATOM 819 O O . SER A 1 100 ? 6.226 -3.786 9.128 1.00 95.44 100 SER A O 1
ATOM 821 N N . PHE A 1 101 ? 6.732 -2.280 7.545 1.00 96.31 101 PHE A N 1
ATOM 822 C CA . PHE A 1 101 ? 6.548 -3.174 6.413 1.00 96.31 101 PHE A CA 1
ATOM 823 C C . PHE A 1 101 ? 7.736 -3.059 5.457 1.00 96.31 101 PHE A C 1
ATOM 825 O O . PHE A 1 101 ? 8.356 -1.999 5.306 1.00 96.31 101 PHE A O 1
ATOM 832 N N . GLN A 1 102 ? 8.080 -4.181 4.830 1.00 97.50 102 GLN A N 1
ATOM 833 C CA . GLN A 1 102 ? 9.244 -4.261 3.954 1.00 97.50 102 GLN A CA 1
ATOM 834 C C . GLN A 1 102 ? 8.989 -3.582 2.598 1.00 97.50 102 GLN A C 1
ATOM 836 O O . GLN A 1 102 ? 7.843 -3.528 2.140 1.00 97.50 102 GLN A O 1
ATOM 841 N N . PRO A 1 103 ? 10.046 -3.091 1.924 1.00 97.19 103 PRO A N 1
ATOM 842 C CA . PRO A 1 103 ? 9.932 -2.578 0.566 1.00 97.19 103 PRO A CA 1
ATOM 843 C C . PRO A 1 103 ? 9.391 -3.640 -0.395 1.00 97.19 103 PRO A C 1
ATOM 845 O O . PRO A 1 103 ? 9.869 -4.772 -0.427 1.00 97.19 103 PRO A O 1
ATOM 848 N N . VAL A 1 104 ? 8.433 -3.248 -1.231 1.00 97.38 104 VAL A N 1
ATOM 849 C CA . VAL A 1 104 ? 7.853 -4.097 -2.284 1.00 97.38 104 VAL A CA 1
ATOM 850 C C . VAL A 1 104 ? 8.760 -4.136 -3.515 1.00 97.38 104 VAL A C 1
ATOM 852 O O . VAL A 1 104 ? 8.840 -5.141 -4.222 1.0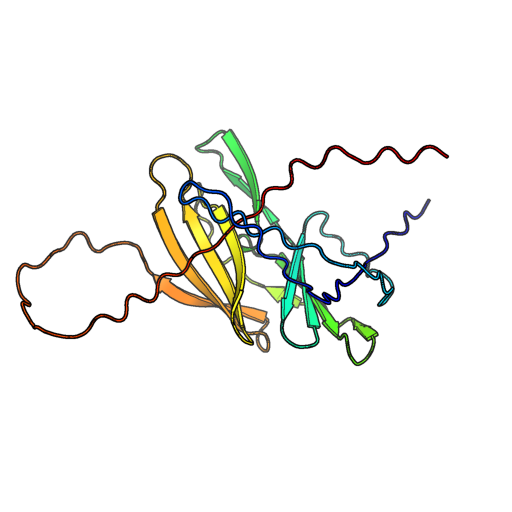0 97.38 104 VAL A O 1
ATOM 855 N N . SER A 1 105 ? 9.448 -3.029 -3.796 1.00 93.94 105 SER A N 1
ATOM 856 C CA . SER A 1 105 ? 10.377 -2.902 -4.917 1.00 93.94 105 SER A CA 1
ATOM 857 C C . SER A 1 105 ? 11.456 -1.868 -4.613 1.00 93.94 105 SER A C 1
ATOM 859 O O . SER A 1 105 ? 11.191 -0.847 -3.991 1.00 93.94 105 SER A O 1
ATOM 861 N N . ILE A 1 106 ? 12.660 -2.112 -5.130 1.00 91.56 106 ILE A N 1
ATOM 862 C CA . ILE A 1 106 ? 13.786 -1.161 -5.133 1.00 91.56 106 ILE A CA 1
ATOM 863 C C . ILE A 1 106 ? 14.080 -0.600 -6.532 1.00 91.56 106 ILE A C 1
ATOM 865 O O . ILE A 1 106 ? 15.073 0.087 -6.735 1.00 91.56 106 ILE A O 1
ATOM 869 N N . LYS A 1 107 ? 13.265 -0.957 -7.531 1.00 91.56 107 LYS A N 1
ATOM 870 C CA . LYS A 1 107 ? 13.460 -0.517 -8.917 1.00 91.56 107 LYS A CA 1
ATOM 871 C C . LYS A 1 107 ? 13.008 0.929 -9.096 1.00 91.56 107 LYS A C 1
ATOM 873 O O . LYS A 1 107 ? 11.909 1.274 -8.666 1.00 91.56 107 LYS A O 1
ATOM 878 N N . GLU A 1 108 ? 13.828 1.707 -9.795 1.00 92.06 108 GLU A N 1
ATOM 879 C CA . GLU A 1 108 ? 13.497 3.055 -10.261 1.00 92.06 108 GLU A CA 1
ATOM 880 C C . GLU A 1 108 ? 12.364 3.042 -11.301 1.00 92.06 108 GLU A C 1
ATOM 882 O O . GLU A 1 108 ? 12.006 1.988 -11.842 1.00 92.06 108 GLU A O 1
ATOM 887 N N . ASN A 1 109 ? 11.823 4.228 -11.593 1.00 91.06 109 ASN A N 1
ATOM 888 C CA . ASN A 1 109 ? 10.763 4.456 -12.571 1.00 91.06 109 ASN A CA 1
ATOM 889 C C . ASN A 1 109 ? 9.515 3.591 -12.343 1.00 91.06 109 ASN A C 1
ATOM 891 O O . ASN A 1 109 ? 8.957 2.990 -13.262 1.00 91.06 109 ASN A O 1
ATOM 895 N N . ARG A 1 110 ? 9.100 3.496 -11.082 1.00 93.12 110 ARG A N 1
ATOM 896 C CA . ARG A 1 110 ? 7.820 2.915 -10.692 1.00 93.12 110 ARG A CA 1
ATOM 897 C C . ARG A 1 110 ? 6.989 3.962 -9.988 1.00 93.12 110 ARG A C 1
ATOM 899 O O . ARG A 1 110 ? 7.515 4.668 -9.140 1.00 93.12 110 ARG A O 1
ATOM 906 N N . ASP A 1 111 ? 5.713 3.978 -10.318 1.00 94.00 111 ASP A N 1
ATOM 907 C CA . ASP A 1 111 ? 4.665 4.671 -9.592 1.00 94.00 111 ASP A CA 1
ATOM 908 C C . ASP A 1 111 ? 3.728 3.642 -8.950 1.00 94.00 111 ASP A C 1
ATOM 910 O O . ASP A 1 111 ? 3.767 2.438 -9.248 1.00 94.00 111 ASP A O 1
ATOM 914 N N . GLU A 1 112 ? 2.864 4.132 -8.066 1.00 95.25 112 GLU A N 1
ATOM 915 C CA . GLU A 1 112 ? 1.918 3.311 -7.327 1.00 95.25 112 GLU A CA 1
ATOM 916 C C . GLU A 1 112 ? 0.510 3.895 -7.263 1.00 95.25 112 GLU A C 1
ATOM 918 O O . GLU A 1 112 ? 0.291 5.108 -7.335 1.00 95.25 112 GLU A O 1
ATOM 923 N N . ILE A 1 113 ? -0.451 2.991 -7.088 1.00 95.25 113 ILE A N 1
ATOM 924 C CA . ILE A 1 113 ? -1.787 3.296 -6.586 1.00 95.25 113 ILE A CA 1
ATOM 925 C C . ILE A 1 113 ? -2.075 2.326 -5.442 1.00 95.25 113 ILE A C 1
ATOM 927 O O . ILE A 1 113 ? -2.055 1.109 -5.645 1.00 95.25 113 ILE A O 1
ATOM 931 N N . VAL A 1 114 ? -2.383 2.866 -4.265 1.00 95.19 114 VAL A N 1
ATOM 932 C CA . VAL A 1 114 ? -2.974 2.111 -3.155 1.00 95.19 114 VAL A CA 1
ATOM 933 C C . VAL A 1 114 ? -4.487 2.278 -3.225 1.00 95.19 114 VAL A C 1
ATOM 935 O O . VAL A 1 114 ? -4.981 3.391 -3.393 1.00 95.19 114 VAL A O 1
ATOM 938 N N . PHE A 1 115 ? -5.233 1.183 -3.141 1.00 94.00 115 PHE A N 1
ATOM 939 C CA . PHE A 1 115 ? -6.692 1.214 -3.220 1.00 94.00 115 PHE A CA 1
ATOM 940 C C . PHE A 1 115 ? -7.321 0.061 -2.444 1.00 94.00 115 PHE A C 1
ATOM 942 O O . PHE A 1 115 ? -6.657 -0.914 -2.098 1.00 94.00 115 PHE A O 1
ATOM 949 N N . VAL A 1 116 ? -8.621 0.166 -2.187 1.00 91.25 116 VAL A N 1
ATOM 950 C CA . VAL A 1 116 ? -9.406 -0.869 -1.506 1.00 91.25 116 VAL A CA 1
ATOM 951 C C . VAL A 1 116 ? -10.370 -1.496 -2.500 1.00 91.25 116 VAL A C 1
ATOM 953 O O . VAL A 1 116 ? -11.008 -0.795 -3.285 1.00 91.25 116 VAL A O 1
ATOM 956 N N . PHE A 1 117 ? -10.472 -2.822 -2.479 1.00 88.62 117 PHE A N 1
ATOM 957 C CA . PHE A 1 117 ? -11.471 -3.561 -3.244 1.00 88.62 117 PHE A CA 1
ATOM 958 C C . PHE A 1 117 ? -12.038 -4.697 -2.389 1.00 88.62 117 PHE A C 1
ATOM 960 O O . PHE A 1 117 ? -11.328 -5.635 -2.020 1.00 88.62 117 PHE A O 1
ATOM 967 N N . GLY A 1 118 ? -13.326 -4.598 -2.051 1.00 92.69 118 GLY A N 1
ATOM 968 C CA . GLY A 1 118 ? -13.928 -5.441 -1.019 1.00 92.69 118 GLY A CA 1
ATOM 969 C C . GLY A 1 118 ? -13.303 -5.155 0.350 1.00 92.69 118 GLY A C 1
ATOM 970 O O . GLY A 1 118 ? -13.155 -3.999 0.726 1.00 92.69 118 GLY A O 1
ATOM 971 N N . THR A 1 119 ? -12.900 -6.206 1.062 1.00 94.38 119 THR A N 1
ATOM 972 C CA . THR A 1 119 ? -12.293 -6.142 2.408 1.00 94.38 119 THR A CA 1
ATOM 973 C C . THR A 1 119 ? -10.762 -6.241 2.367 1.00 94.38 119 THR A C 1
ATOM 975 O O . THR A 1 119 ? -10.121 -6.828 3.241 1.00 94.38 119 THR A O 1
ATOM 978 N N . ARG A 1 120 ? -10.149 -5.783 1.269 1.00 95.69 120 ARG A N 1
ATOM 979 C CA . ARG A 1 120 ? -8.709 -5.929 1.024 1.00 95.69 120 ARG A CA 1
ATOM 980 C C . ARG A 1 120 ? -8.103 -4.650 0.476 1.00 95.69 120 ARG A C 1
ATOM 982 O O . ARG A 1 120 ? -8.694 -3.980 -0.372 1.00 95.69 120 ARG A O 1
ATOM 989 N N . ILE A 1 121 ? -6.880 -4.382 0.922 1.00 97.56 121 ILE A N 1
ATOM 990 C CA . ILE A 1 121 ? -6.052 -3.269 0.467 1.00 97.56 121 ILE A CA 1
ATOM 991 C C . ILE A 1 121 ? -5.067 -3.795 -0.573 1.00 97.56 121 ILE A C 1
ATOM 993 O O . ILE A 1 121 ? -4.375 -4.793 -0.353 1.00 97.56 121 ILE A O 1
ATOM 997 N N . PHE A 1 122 ? -4.993 -3.105 -1.699 1.00 96.62 122 PHE A N 1
ATOM 998 C CA . PHE A 1 122 ? -4.147 -3.447 -2.824 1.00 96.62 122 PHE A CA 1
ATOM 999 C C . PHE A 1 122 ? -3.166 -2.327 -3.141 1.00 96.62 122 PHE A C 1
ATOM 1001 O O . PHE A 1 122 ? -3.457 -1.149 -2.950 1.00 96.62 122 PHE A O 1
ATOM 1008 N N . LEU A 1 123 ? -2.017 -2.723 -3.678 1.00 97.50 123 LEU A N 1
ATOM 1009 C CA . LEU A 1 123 ? -0.986 -1.849 -4.217 1.00 97.50 123 LEU A CA 1
ATOM 1010 C C . LEU A 1 123 ? -0.717 -2.270 -5.662 1.00 97.50 123 LEU A C 1
ATOM 1012 O O . LEU A 1 123 ? -0.235 -3.377 -5.925 1.00 97.50 123 LEU A O 1
ATOM 1016 N N . LEU A 1 124 ? -1.042 -1.389 -6.603 1.00 96.25 124 LEU A N 1
ATOM 1017 C CA . LEU A 1 124 ? -0.728 -1.559 -8.016 1.00 96.25 124 LEU A CA 1
ATOM 1018 C C . LEU A 1 124 ? 0.561 -0.812 -8.334 1.00 96.25 124 LEU A C 1
ATOM 1020 O O . LEU A 1 124 ? 0.609 0.406 -8.187 1.00 96.25 124 LEU A O 1
ATOM 1024 N N . LEU A 1 125 ? 1.573 -1.531 -8.814 1.00 95.88 125 LEU A N 1
ATOM 1025 C CA . LEU A 1 125 ? 2.796 -0.924 -9.331 1.00 95.88 125 LEU A CA 1
ATOM 1026 C C . LEU A 1 125 ? 2.719 -0.817 -10.848 1.00 95.88 125 LEU A C 1
ATOM 1028 O O . LEU A 1 125 ? 2.366 -1.788 -11.524 1.00 95.88 125 LEU A O 1
ATOM 1032 N N . PHE A 1 126 ? 3.095 0.338 -11.380 1.00 93.62 126 PHE A N 1
ATOM 1033 C CA . PHE A 1 126 ? 3.132 0.600 -12.815 1.00 93.62 126 PHE A CA 1
ATOM 1034 C C . PHE A 1 126 ? 4.295 1.526 -13.167 1.00 93.62 126 PHE A C 1
ATOM 1036 O O . PHE A 1 126 ? 4.935 2.114 -12.301 1.00 93.62 126 PHE A O 1
ATOM 1043 N N . VAL A 1 127 ? 4.585 1.620 -14.457 1.00 90.81 127 VAL A N 1
ATOM 1044 C CA . VAL A 1 127 ? 5.547 2.559 -15.029 1.00 90.81 127 VAL A CA 1
ATOM 1045 C C . VAL A 1 127 ? 4.756 3.605 -15.800 1.00 90.81 127 VAL A C 1
ATOM 1047 O O . VAL A 1 127 ? 3.942 3.237 -16.648 1.00 90.81 127 VAL A O 1
ATOM 1050 N N . ASN A 1 128 ? 4.981 4.886 -15.510 1.00 85.06 128 ASN A N 1
ATOM 1051 C CA . ASN A 1 128 ? 4.326 6.001 -16.203 1.00 85.06 128 ASN A CA 1
ATOM 1052 C C . ASN A 1 128 ? 5.286 6.826 -17.077 1.00 85.06 128 ASN A C 1
ATOM 1054 O O . ASN A 1 128 ? 4.852 7.670 -17.857 1.00 85.06 128 ASN A O 1
ATOM 1058 N N . PHE A 1 129 ? 6.596 6.594 -16.978 1.00 81.38 129 PHE A N 1
ATOM 1059 C CA . PHE A 1 129 ? 7.566 7.248 -17.848 1.00 81.38 129 PHE A CA 1
ATOM 1060 C C . PHE A 1 129 ? 7.770 6.435 -19.133 1.00 81.38 129 PHE A C 1
ATOM 1062 O O . PHE A 1 129 ? 8.238 5.293 -19.094 1.00 81.38 129 PHE A O 1
ATOM 1069 N N . GLY A 1 130 ? 7.438 7.033 -20.278 1.00 82.81 130 GLY A N 1
ATOM 1070 C CA . GLY A 1 130 ? 7.460 6.372 -21.582 1.00 82.81 130 GLY A CA 1
ATOM 1071 C C . GLY A 1 130 ? 6.119 5.710 -21.900 1.00 82.81 130 GLY A C 1
ATOM 1072 O O . GLY A 1 130 ? 5.101 6.390 -21.995 1.00 82.81 130 GLY A O 1
ATOM 1073 N N . ALA A 1 131 ? 6.112 4.391 -22.098 1.00 81.19 131 ALA A N 1
ATOM 1074 C CA . ALA A 1 131 ? 4.878 3.640 -22.316 1.00 81.19 131 ALA A CA 1
ATOM 1075 C C . ALA A 1 131 ? 4.272 3.210 -20.976 1.00 81.19 131 ALA A C 1
ATOM 1077 O O . ALA A 1 131 ? 4.943 2.544 -20.184 1.00 81.19 131 ALA A O 1
ATOM 1078 N N . PHE A 1 132 ? 2.997 3.543 -20.755 1.00 85.06 132 PHE A N 1
ATOM 1079 C CA . PHE A 1 132 ? 2.264 3.080 -19.581 1.00 85.06 132 PHE A CA 1
ATOM 1080 C C . PHE A 1 132 ? 2.253 1.549 -19.540 1.00 85.06 132 PHE A C 1
ATOM 1082 O O . PHE A 1 132 ? 1.762 0.896 -20.466 1.00 85.06 132 PHE A O 1
ATOM 1089 N N . ASN A 1 133 ? 2.794 0.977 -18.467 1.00 87.50 133 ASN A N 1
ATOM 1090 C CA . ASN A 1 133 ? 2.843 -0.465 -18.280 1.00 87.50 133 ASN A CA 1
ATOM 1091 C C . ASN A 1 133 ? 2.523 -0.827 -16.834 1.00 87.50 133 ASN A C 1
ATOM 1093 O O . ASN A 1 133 ? 3.200 -0.383 -15.907 1.00 87.50 133 ASN A O 1
ATOM 1097 N N . VAL A 1 134 ? 1.514 -1.672 -16.648 1.00 91.44 134 VAL A N 1
ATOM 1098 C CA . VAL A 1 134 ? 1.191 -2.235 -15.340 1.00 91.44 134 VAL A CA 1
ATOM 1099 C C . VAL A 1 134 ? 2.198 -3.342 -15.039 1.00 91.44 134 VAL A C 1
ATOM 1101 O O . VAL A 1 134 ? 2.411 -4.231 -15.856 1.00 91.44 134 VAL A O 1
ATOM 1104 N N . ASP A 1 135 ? 2.846 -3.286 -13.878 1.00 92.88 135 ASP A N 1
ATOM 1105 C CA . ASP A 1 135 ? 3.939 -4.195 -13.527 1.00 92.88 135 ASP A CA 1
ATOM 1106 C C . ASP A 1 135 ? 3.427 -5.370 -12.694 1.00 92.88 135 ASP A C 1
ATOM 1108 O O . ASP A 1 135 ? 3.545 -6.526 -13.087 1.00 92.88 135 ASP A O 1
ATOM 1112 N N . SER A 1 136 ? 2.814 -5.082 -11.548 1.00 95.06 136 SER A N 1
ATOM 1113 C CA . SER A 1 136 ? 2.397 -6.112 -10.594 1.00 95.06 136 SER A CA 1
ATOM 1114 C C . SER A 1 136 ? 1.318 -5.598 -9.651 1.00 95.06 136 SER A C 1
ATOM 1116 O O . SER A 1 136 ? 1.324 -4.416 -9.306 1.00 95.06 136 SER A O 1
ATOM 1118 N N . LEU A 1 137 ? 0.459 -6.500 -9.182 1.00 96.25 137 LEU A N 1
ATOM 1119 C CA . LEU A 1 137 ? -0.531 -6.234 -8.139 1.00 96.25 137 LEU A CA 1
ATOM 1120 C C . LEU A 1 137 ? -0.134 -6.959 -6.855 1.00 96.25 137 LEU A C 1
ATOM 1122 O O . LEU A 1 137 ? 0.215 -8.144 -6.883 1.00 96.25 137 LEU A O 1
ATOM 1126 N N . HIS A 1 138 ? -0.234 -6.253 -5.735 1.00 97.94 138 HIS A N 1
ATOM 1127 C CA . HIS A 1 138 ? 0.040 -6.771 -4.400 1.00 97.94 138 HIS A CA 1
ATOM 1128 C C . HIS A 1 138 ? -1.177 -6.577 -3.504 1.00 97.94 138 HIS A C 1
ATOM 1130 O O . HIS A 1 138 ? -1.915 -5.609 -3.666 1.00 97.94 138 HIS A O 1
ATOM 1136 N N . CYS A 1 139 ? -1.382 -7.493 -2.565 1.00 98.00 139 CYS A N 1
ATOM 1137 C CA . CYS A 1 139 ? -2.411 -7.422 -1.534 1.00 98.00 139 CYS A CA 1
ATOM 1138 C C . CYS A 1 139 ? -1.732 -7.298 -0.172 1.00 98.00 139 CYS A C 1
ATOM 1140 O O . CYS A 1 139 ? -0.809 -8.062 0.124 1.00 98.00 139 CYS A O 1
ATOM 1142 N N . PHE A 1 140 ? -2.188 -6.364 0.656 1.00 98.38 140 PHE A N 1
ATOM 1143 C CA . PHE A 1 140 ? -1.688 -6.220 2.016 1.00 98.38 140 PHE A CA 1
ATOM 1144 C C . PHE A 1 140 ? -2.282 -7.309 2.915 1.00 98.38 140 PHE A C 1
ATOM 1146 O O . PHE A 1 140 ? -3.502 -7.480 2.972 1.00 98.38 140 PHE A O 1
ATOM 1153 N N . ASP A 1 141 ? -1.429 -8.051 3.613 1.00 97.62 141 ASP A N 1
ATOM 1154 C CA . ASP A 1 141 ? -1.822 -8.935 4.705 1.00 97.62 141 ASP A CA 1
ATOM 1155 C C . ASP A 1 141 ? -1.899 -8.099 5.984 1.00 97.62 141 ASP A C 1
ATOM 1157 O O . ASP A 1 141 ? -0.885 -7.774 6.597 1.00 97.62 141 ASP A O 1
ATOM 1161 N N . MET A 1 142 ? -3.124 -7.741 6.370 1.00 94.81 142 MET A N 1
ATOM 1162 C CA . MET A 1 142 ? -3.408 -6.903 7.539 1.00 94.81 142 MET A CA 1
ATOM 1163 C C . MET A 1 142 ? -3.004 -7.551 8.874 1.00 94.81 142 MET A C 1
ATOM 1165 O O . MET A 1 142 ? -2.903 -6.848 9.876 1.00 94.81 142 MET A O 1
ATOM 1169 N N . VAL A 1 143 ? -2.789 -8.872 8.904 1.00 94.12 143 VAL A N 1
ATOM 1170 C CA . VAL A 1 143 ? -2.366 -9.602 10.108 1.00 94.12 143 VAL A CA 1
ATOM 1171 C C . VAL A 1 143 ? -0.847 -9.593 10.225 1.00 94.12 143 VAL A C 1
ATOM 1173 O O . VAL A 1 143 ? -0.321 -9.370 11.312 1.00 94.12 143 VAL A O 1
ATOM 1176 N N . LYS A 1 144 ? -0.142 -9.833 9.115 1.00 96.12 144 LYS A N 1
ATOM 1177 C CA . LYS A 1 144 ? 1.329 -9.879 9.093 1.00 96.12 144 LYS A CA 1
ATOM 1178 C C . LYS A 1 144 ? 1.988 -8.517 8.905 1.00 96.12 144 LYS A C 1
ATOM 1180 O O . LYS A 1 144 ? 3.160 -8.375 9.227 1.00 96.12 144 LYS A O 1
ATOM 1185 N N . GLY A 1 145 ? 1.262 -7.540 8.368 1.00 96.69 145 GLY A N 1
ATOM 1186 C CA . GLY A 1 145 ? 1.823 -6.240 8.018 1.00 96.69 145 GLY A CA 1
ATOM 1187 C C . GLY A 1 145 ? 2.698 -6.276 6.764 1.00 96.69 145 GLY A C 1
ATOM 1188 O O . GLY A 1 145 ? 3.688 -5.553 6.681 1.00 96.69 145 GLY A O 1
ATOM 1189 N N . GLU A 1 146 ? 2.370 -7.129 5.790 1.00 97.50 146 GLU A N 1
ATOM 1190 C CA . GLU A 1 146 ? 3.226 -7.397 4.627 1.00 97.50 146 GLU A CA 1
ATOM 1191 C C . GLU A 1 146 ? 2.462 -7.305 3.303 1.00 97.50 146 GLU A C 1
ATOM 1193 O O . GLU A 1 146 ? 1.308 -7.718 3.190 1.00 97.50 146 GLU A O 1
ATOM 1198 N N . TRP A 1 147 ? 3.128 -6.811 2.259 1.00 98.06 147 TRP A N 1
ATOM 1199 C CA . TRP A 1 147 ? 2.601 -6.831 0.896 1.00 98.06 147 TRP A CA 1
ATOM 1200 C C . TRP A 1 147 ? 2.934 -8.153 0.210 1.00 98.06 147 TRP A C 1
ATOM 1202 O O . TRP A 1 147 ? 4.100 -8.506 0.045 1.00 98.06 147 TRP A O 1
ATOM 1212 N N . ASN A 1 148 ? 1.907 -8.859 -0.253 1.00 97.56 148 ASN A N 1
ATOM 1213 C CA . ASN A 1 148 ? 2.051 -10.114 -0.978 1.00 97.56 148 ASN A CA 1
ATOM 1214 C C . ASN A 1 148 ? 1.741 -9.902 -2.456 1.00 97.56 148 ASN A C 1
ATOM 1216 O O . ASN A 1 148 ? 0.641 -9.465 -2.802 1.00 97.56 148 ASN A O 1
ATOM 1220 N N . LYS A 1 149 ? 2.678 -10.251 -3.342 1.00 96.81 149 LYS A N 1
ATOM 1221 C CA . LYS A 1 149 ? 2.427 -10.216 -4.787 1.00 96.81 149 LYS A CA 1
ATOM 1222 C C . LYS A 1 149 ? 1.354 -11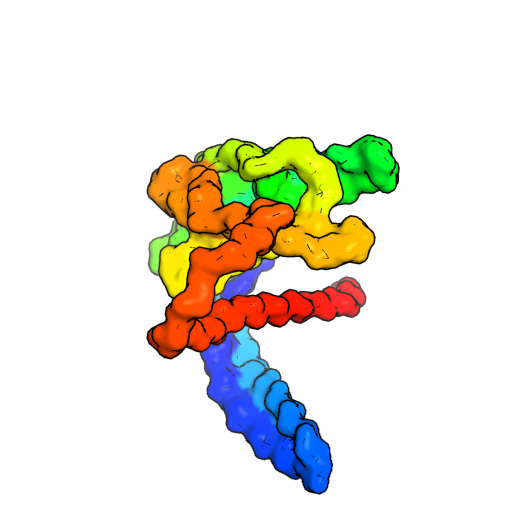.245 -5.144 1.00 96.81 149 LYS A C 1
ATOM 1224 O O . LYS A 1 149 ? 1.512 -12.424 -4.846 1.00 96.81 149 LYS A O 1
ATOM 1229 N N . ILE A 1 150 ? 0.302 -10.805 -5.831 1.00 96.44 150 ILE A N 1
ATOM 1230 C CA . ILE A 1 150 ? -0.797 -11.672 -6.284 1.00 96.44 150 ILE A CA 1
ATOM 1231 C C . ILE A 1 150 ? -0.911 -11.770 -7.807 1.00 96.44 150 ILE A C 1
ATOM 1233 O O . ILE A 1 150 ? -1.496 -12.725 -8.307 1.00 96.44 150 ILE A O 1
ATOM 1237 N N . ALA A 1 151 ? -0.344 -10.816 -8.549 1.00 92.44 151 ALA A N 1
ATOM 1238 C CA . ALA A 1 151 ? -0.252 -10.889 -10.003 1.00 92.44 151 ALA A CA 1
ATOM 1239 C C . ALA A 1 151 ? 1.017 -10.199 -10.516 1.00 92.44 151 ALA A C 1
ATOM 1241 O O . ALA A 1 151 ? 1.467 -9.194 -9.957 1.00 92.44 151 ALA A O 1
ATOM 1242 N N . ASP A 1 152 ? 1.564 -10.733 -11.604 1.00 92.50 152 ASP A N 1
ATOM 1243 C CA . ASP A 1 152 ? 2.647 -10.136 -12.382 1.00 92.50 152 ASP A CA 1
ATOM 1244 C C . ASP A 1 152 ? 2.137 -9.940 -13.812 1.00 92.50 152 ASP A C 1
ATOM 1246 O O . ASP A 1 152 ? 1.692 -10.892 -14.455 1.00 92.50 152 ASP A O 1
ATOM 1250 N N . PHE A 1 153 ? 2.126 -8.695 -14.278 1.00 87.56 153 PHE A N 1
ATOM 1251 C CA . PHE A 1 153 ? 1.577 -8.322 -15.581 1.00 87.56 153 PHE A CA 1
ATOM 1252 C C . PHE A 1 153 ? 2.666 -8.109 -16.625 1.00 87.56 153 PHE A C 1
ATOM 1254 O O . PHE A 1 153 ? 2.356 -7.794 -17.778 1.00 87.56 153 PHE A O 1
ATOM 1261 N N . LYS A 1 154 ? 3.942 -8.310 -16.263 1.00 77.88 154 LYS A N 1
ATOM 1262 C CA . LYS A 1 154 ? 5.023 -8.316 -17.243 1.00 77.88 154 LYS A CA 1
ATOM 1263 C C . LYS A 1 154 ? 4.796 -9.456 -18.225 1.00 77.88 154 LYS A C 1
ATOM 1265 O O . LYS A 1 154 ? 5.091 -10.614 -17.950 1.00 77.88 154 LYS A O 1
ATOM 1270 N N . LYS A 1 155 ? 4.255 -9.096 -19.388 1.00 56.75 155 LYS A N 1
ATOM 1271 C CA . LYS A 1 155 ? 4.080 -9.961 -20.551 1.00 56.75 155 LYS A CA 1
ATOM 1272 C C . LYS A 1 155 ? 5.355 -10.770 -20.795 1.00 56.75 155 LYS A C 1
ATOM 1274 O O . LYS A 1 155 ? 6.387 -10.216 -21.174 1.00 56.75 155 LYS A O 1
ATOM 1279 N N . ASN A 1 156 ? 5.240 -12.089 -20.680 1.00 46.41 156 ASN A N 1
ATOM 1280 C CA . ASN A 1 156 ? 6.029 -12.984 -21.510 1.00 46.41 156 ASN A CA 1
ATOM 1281 C C . ASN A 1 156 ? 5.744 -12.583 -22.964 1.00 46.41 156 ASN A C 1
ATOM 1283 O O . ASN A 1 156 ? 4.622 -12.739 -23.444 1.00 46.41 156 ASN A O 1
ATOM 1287 N N . ASN A 1 157 ? 6.745 -12.052 -23.667 1.00 43.97 157 ASN A N 1
ATOM 1288 C CA . ASN A 1 157 ? 6.721 -11.838 -25.119 1.00 43.97 157 ASN A CA 1
ATOM 1289 C C . ASN A 1 157 ? 6.744 -13.172 -25.895 1.00 43.97 157 ASN A C 1
ATOM 1291 O O . ASN A 1 157 ? 7.396 -13.301 -26.924 1.00 43.97 157 ASN A O 1
ATOM 1295 N N . THR A 1 158 ? 6.027 -14.183 -25.418 1.00 39.22 158 THR A N 1
ATOM 1296 C CA . THR A 1 158 ? 5.778 -15.419 -26.152 1.00 39.22 158 THR A CA 1
ATOM 1297 C C . THR A 1 158 ? 4.275 -15.551 -26.302 1.00 39.22 158 THR A C 1
ATOM 1299 O O . THR A 1 158 ? 3.586 -16.176 -25.503 1.00 39.22 158 THR A O 1
ATOM 1302 N N . ILE A 1 159 ? 3.755 -14.937 -27.364 1.00 42.94 159 ILE A N 1
ATOM 1303 C CA . ILE A 1 159 ? 2.576 -15.493 -28.018 1.00 42.94 159 ILE A CA 1
ATOM 1304 C C . ILE A 1 159 ? 3.081 -16.796 -28.641 1.00 42.94 159 ILE A C 1
ATOM 1306 O O . ILE A 1 159 ? 3.643 -16.793 -29.730 1.00 42.94 159 ILE A O 1
ATOM 1310 N N . SER A 1 160 ? 2.970 -17.906 -27.915 1.00 38.31 160 SER A N 1
ATOM 1311 C CA . SER A 1 160 ? 2.919 -19.205 -28.570 1.00 38.31 160 SER A CA 1
ATOM 1312 C C . SER A 1 160 ? 1.582 -19.247 -29.303 1.00 38.31 160 SER A C 1
ATOM 1314 O O . SER A 1 160 ? 0.524 -19.320 -28.672 1.00 38.31 160 SER A O 1
ATOM 1316 N N . GLU A 1 161 ? 1.620 -19.131 -30.627 1.00 46.31 161 GLU A N 1
ATOM 1317 C CA . GLU A 1 161 ? 0.507 -19.513 -31.489 1.00 46.31 161 GLU A CA 1
ATOM 1318 C C . GLU A 1 161 ? 0.117 -20.954 -31.142 1.00 46.31 161 GLU A C 1
ATOM 1320 O O . GLU A 1 161 ? 0.858 -21.891 -31.427 1.00 46.31 161 GLU A O 1
ATOM 1325 N N . GLY A 1 162 ? -1.002 -21.141 -30.441 1.00 44.84 162 GLY A N 1
ATOM 1326 C CA . GLY A 1 1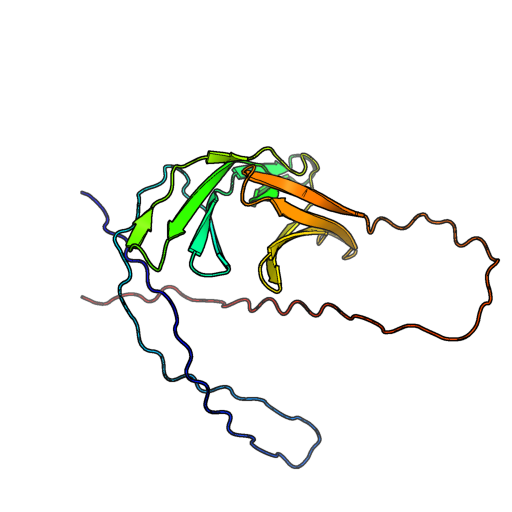62 ? -1.412 -22.490 -30.062 1.00 44.84 162 GLY A CA 1
ATOM 1327 C C . GLY A 1 162 ? -2.369 -22.595 -28.889 1.00 44.84 162 GLY A C 1
ATOM 1328 O O . GLY A 1 162 ? -2.124 -23.397 -28.001 1.00 44.84 162 GLY A O 1
ATOM 1329 N N . CYS A 1 163 ? -3.460 -21.827 -28.870 1.00 33.16 163 CYS A N 1
ATOM 1330 C CA . CYS A 1 163 ? -4.706 -22.326 -28.283 1.00 33.16 163 CYS A CA 1
ATOM 1331 C C . CYS A 1 163 ? -5.889 -21.487 -28.772 1.00 33.16 163 CYS A C 1
ATOM 1333 O O . CYS A 1 163 ? -6.337 -20.545 -28.120 1.00 33.16 163 CYS A O 1
ATOM 1335 N N . ALA A 1 164 ? -6.403 -21.835 -29.950 1.00 47.41 164 ALA A N 1
ATOM 1336 C CA . ALA A 1 164 ? -7.803 -21.584 -30.228 1.00 47.41 164 ALA A CA 1
ATOM 1337 C C . ALA A 1 164 ? -8.611 -22.487 -29.286 1.00 47.41 164 ALA A C 1
ATOM 1339 O O . ALA A 1 164 ? -8.663 -23.699 -29.477 1.00 47.41 164 ALA A O 1
ATOM 1340 N N . SER A 1 165 ? -9.233 -21.909 -28.262 1.00 39.16 165 SER A N 1
ATOM 1341 C CA . SER A 1 165 ? -10.417 -22.519 -27.669 1.00 39.16 165 SER A CA 1
ATOM 1342 C C . SER A 1 165 ? -11.445 -21.439 -27.363 1.00 39.16 165 SER A C 1
ATOM 1344 O O . SER A 1 165 ? -11.169 -20.377 -26.807 1.00 39.16 165 SER A O 1
ATOM 1346 N N . THR A 1 166 ? -12.624 -21.714 -27.888 1.00 46.66 166 THR A N 1
ATOM 1347 C CA . THR A 1 166 ? -13.844 -20.930 -27.882 1.00 46.66 166 THR A CA 1
ATOM 1348 C C . THR A 1 166 ? -14.444 -20.831 -26.482 1.00 46.66 166 THR A C 1
ATOM 1350 O O . THR A 1 166 ? -14.481 -21.820 -25.757 1.00 46.66 166 THR A O 1
ATOM 1353 N N . ASN A 1 167 ? -15.042 -19.672 -26.201 1.00 47.72 167 ASN A N 1
ATOM 1354 C CA . ASN A 1 167 ? -16.061 -19.440 -25.172 1.00 47.72 167 ASN A CA 1
ATOM 1355 C C . ASN A 1 167 ? -15.592 -19.442 -23.712 1.00 47.72 167 ASN A C 1
ATOM 1357 O O . ASN A 1 167 ? -15.828 -20.386 -22.971 1.00 47.72 167 ASN A O 1
ATOM 1361 N N . ALA A 1 168 ? -15.040 -18.308 -23.286 1.00 49.09 168 ALA A N 1
ATOM 1362 C CA . ALA A 1 168 ? -15.505 -17.532 -22.131 1.00 49.09 168 ALA A CA 1
ATOM 1363 C C . ALA A 1 168 ? -14.449 -16.470 -21.830 1.00 49.09 168 ALA A C 1
ATOM 1365 O O . ALA A 1 168 ? -13.297 -16.781 -21.538 1.00 49.09 168 ALA A O 1
ATOM 1366 N N . THR A 1 169 ? -14.814 -15.194 -21.868 1.00 35.91 169 THR A N 1
ATOM 1367 C CA . THR A 1 169 ? -13.987 -14.189 -21.200 1.00 35.91 169 THR A CA 1
ATOM 1368 C C . THR A 1 169 ? -14.902 -13.118 -20.647 1.00 35.91 169 THR A C 1
ATOM 1370 O O . THR A 1 169 ? -15.212 -12.133 -21.315 1.00 35.91 169 THR A O 1
ATOM 1373 N N . GLN A 1 170 ? -15.350 -13.321 -19.406 1.00 37.09 170 GLN A N 1
ATOM 1374 C CA . GLN A 1 170 ? -15.653 -12.191 -18.538 1.00 37.09 170 GLN A CA 1
ATOM 1375 C C . GLN A 1 170 ? -14.407 -11.305 -18.536 1.00 37.09 170 GLN A C 1
ATOM 1377 O O . GLN A 1 170 ? -13.379 -11.639 -17.946 1.00 37.09 170 GLN A O 1
ATOM 1382 N N . ARG A 1 171 ? -14.467 -10.203 -19.280 1.00 31.36 171 ARG A N 1
ATOM 1383 C CA . ARG A 1 171 ? -13.466 -9.149 -19.196 1.00 31.36 171 ARG A CA 1
ATOM 1384 C C . ARG A 1 171 ? -13.750 -8.405 -17.900 1.00 31.36 171 ARG A C 1
ATOM 1386 O O . ARG A 1 171 ? -14.559 -7.484 -17.878 1.00 31.36 171 ARG A O 1
ATOM 1393 N N . ASN A 1 172 ? -13.122 -8.847 -16.816 1.00 34.28 172 ASN A N 1
ATOM 1394 C CA . ASN A 1 172 ? -13.069 -8.064 -15.591 1.00 34.28 172 ASN A CA 1
ATOM 1395 C C . ASN A 1 172 ? -12.145 -6.874 -15.864 1.00 34.28 172 ASN A C 1
ATOM 1397 O O . ASN A 1 172 ? -10.926 -6.967 -15.744 1.00 34.28 172 ASN A O 1
ATOM 1401 N N . SER A 1 173 ? -12.733 -5.779 -16.334 1.00 36.59 173 SER A N 1
ATOM 1402 C CA . SER A 1 173 ? -12.040 -4.513 -16.537 1.00 36.59 173 SER A CA 1
ATOM 1403 C C . SER A 1 173 ? -11.899 -3.825 -15.180 1.00 36.59 173 SER A C 1
ATOM 1405 O O . SER A 1 173 ? -12.901 -3.444 -14.581 1.00 36.59 173 SER A O 1
ATOM 1407 N N . LEU A 1 174 ? -10.672 -3.659 -14.685 1.00 40.31 174 LEU A N 1
ATOM 1408 C CA . LEU A 1 174 ? -10.404 -2.798 -13.535 1.00 40.31 174 LEU A CA 1
ATOM 1409 C C . LEU A 1 174 ? -10.237 -1.363 -14.045 1.00 40.31 174 LEU A C 1
ATOM 1411 O O . LEU A 1 174 ? -9.220 -1.030 -14.650 1.00 40.31 174 LEU A O 1
ATOM 1415 N N . ILE A 1 175 ? -11.251 -0.526 -13.830 1.00 45.84 175 ILE A N 1
ATOM 1416 C CA . ILE A 1 175 ? -11.180 0.910 -14.110 1.00 45.84 175 ILE A CA 1
ATOM 1417 C C . ILE A 1 175 ? -10.796 1.597 -12.804 1.00 45.84 175 ILE A C 1
ATOM 1419 O O . ILE A 1 175 ? -11.610 1.702 -11.891 1.00 45.84 175 ILE A O 1
ATOM 1423 N N . ILE A 1 176 ? -9.551 2.057 -12.710 1.00 46.41 176 ILE A N 1
ATOM 1424 C CA . ILE A 1 176 ? -9.119 2.922 -11.613 1.00 46.41 176 ILE A CA 1
ATOM 1425 C C . ILE A 1 176 ? -9.244 4.362 -12.097 1.00 46.41 176 ILE A C 1
ATOM 1427 O O . ILE A 1 176 ? -8.477 4.806 -12.951 1.00 46.41 176 ILE A O 1
ATOM 1431 N N . VAL A 1 177 ? -10.213 5.098 -11.556 1.00 37.47 177 VAL A N 1
ATOM 1432 C CA . VAL A 1 177 ? -10.348 6.537 -11.798 1.00 37.47 177 VAL A CA 1
ATOM 1433 C C . VAL A 1 177 ? -9.565 7.269 -10.714 1.00 37.47 177 VAL A C 1
ATOM 1435 O O . VAL A 1 177 ? -10.010 7.365 -9.574 1.00 37.47 177 VAL A O 1
ATOM 1438 N N . LYS A 1 178 ? -8.382 7.783 -11.058 1.00 42.03 178 LYS A N 1
ATOM 1439 C CA . LYS A 1 178 ? -7.637 8.687 -10.175 1.00 42.03 178 LYS A CA 1
ATOM 1440 C C . LYS A 1 178 ? -8.170 10.103 -10.369 1.00 42.03 178 LYS A C 1
ATOM 1442 O O . LYS A 1 178 ? -7.901 10.732 -11.389 1.00 42.03 178 LYS A O 1
ATOM 1447 N N . VAL A 1 179 ? -8.917 10.609 -9.393 1.00 36.62 179 VAL A N 1
ATOM 1448 C CA . VAL A 1 179 ? -9.326 12.018 -9.371 1.00 36.62 179 VAL A CA 1
ATOM 1449 C C . VAL A 1 179 ? -8.134 12.846 -8.893 1.00 36.62 179 VAL A C 1
ATOM 1451 O O . VAL A 1 179 ? -7.738 12.767 -7.734 1.00 36.62 179 VAL A O 1
ATOM 1454 N N . ILE A 1 180 ? -7.528 13.619 -9.794 1.00 35.69 180 ILE A N 1
ATOM 1455 C CA . ILE A 1 180 ? -6.473 14.575 -9.444 1.00 35.69 180 ILE A CA 1
ATOM 1456 C C . ILE A 1 180 ? -7.157 15.908 -9.141 1.00 35.69 180 ILE A C 1
ATOM 1458 O O . ILE A 1 180 ? -7.539 16.639 -10.054 1.00 35.69 180 ILE A O 1
ATOM 1462 N N . SER A 1 181 ? -7.346 16.230 -7.862 1.00 37.59 181 SER A N 1
ATOM 1463 C CA . SER A 1 181 ? -7.764 17.576 -7.473 1.00 37.59 181 SER A CA 1
ATOM 1464 C C . SER A 1 181 ? -6.560 18.517 -7.570 1.00 37.59 181 SER A C 1
ATOM 1466 O O . SER A 1 181 ? -5.636 18.421 -6.763 1.00 37.59 181 SER A O 1
ATOM 1468 N N . ASN A 1 182 ? -6.576 19.457 -8.516 1.00 32.25 182 ASN A N 1
ATOM 1469 C CA . ASN A 1 182 ? -5.617 20.570 -8.575 1.00 32.25 182 ASN A CA 1
ATOM 1470 C C . ASN A 1 182 ? -5.933 21.617 -7.487 1.00 32.25 182 ASN A C 1
ATOM 1472 O O . ASN A 1 182 ? -6.184 22.785 -7.788 1.00 32.25 182 ASN A O 1
ATOM 1476 N N . GLY A 1 183 ? -6.001 21.188 -6.225 1.00 36.88 183 GLY A N 1
ATOM 1477 C CA . GLY A 1 183 ? -6.358 22.044 -5.102 1.00 36.88 183 GLY A CA 1
ATOM 1478 C C . GLY A 1 183 ? -5.330 23.156 -4.927 1.00 36.88 183 GLY A C 1
ATOM 1479 O O . GLY A 1 183 ? -4.212 22.904 -4.483 1.00 36.88 183 GLY A O 1
ATOM 1480 N N . ARG A 1 184 ? -5.710 24.395 -5.259 1.00 31.14 184 ARG A N 1
ATOM 1481 C CA . ARG A 1 184 ? -5.043 25.572 -4.693 1.00 31.14 184 ARG A CA 1
ATOM 1482 C C . ARG A 1 184 ? -5.245 25.532 -3.172 1.00 31.14 184 ARG A C 1
ATOM 1484 O O . ARG A 1 184 ? -6.345 25.173 -2.746 1.00 31.14 184 ARG A O 1
ATOM 1491 N N . PRO A 1 185 ? -4.236 25.892 -2.362 1.00 33.50 185 PRO A N 1
ATOM 1492 C CA . PRO A 1 185 ? -4.416 26.004 -0.922 1.00 33.50 185 PRO A CA 1
ATOM 1493 C C . PRO A 1 185 ? -5.566 26.970 -0.631 1.00 33.50 185 PRO A C 1
ATOM 1495 O O . PRO A 1 185 ? -5.611 28.065 -1.194 1.00 33.50 185 PRO A O 1
ATOM 1498 N N . LEU A 1 186 ? -6.498 26.562 0.227 1.00 34.44 186 LEU A N 1
ATOM 1499 C CA . LEU A 1 186 ? -7.443 27.492 0.830 1.00 34.44 186 LEU A CA 1
ATOM 1500 C C . LEU A 1 186 ? -6.637 28.383 1.779 1.00 34.44 186 LEU A C 1
ATOM 1502 O O . LEU A 1 186 ? -6.191 27.935 2.834 1.00 34.44 186 LEU A O 1
ATOM 1506 N N . GLU A 1 187 ? -6.402 29.627 1.372 1.00 30.19 187 GLU A N 1
ATOM 1507 C CA . GLU A 1 187 ? -5.931 30.667 2.278 1.00 30.19 187 GLU A CA 1
ATOM 1508 C C . GLU A 1 187 ? -7.056 30.955 3.278 1.00 30.19 187 GLU A C 1
ATOM 1510 O O . GLU A 1 187 ? -8.077 31.559 2.946 1.00 30.19 187 GLU A O 1
ATOM 1515 N N . CYS A 1 188 ? -6.895 30.467 4.506 1.00 32.47 188 CYS A N 1
ATOM 1516 C CA . CYS A 1 188 ? -7.741 30.867 5.619 1.00 32.47 188 CYS A CA 1
ATOM 1517 C C . CYS A 1 188 ? -7.402 32.322 5.973 1.00 32.47 188 CYS A C 1
ATOM 1519 O O . CYS A 1 188 ? -6.342 32.589 6.541 1.00 32.47 188 CYS A O 1
ATOM 1521 N N . TYR A 1 189 ? -8.285 33.261 5.635 1.00 32.44 189 TYR A N 1
ATOM 1522 C CA . TYR A 1 189 ? -8.255 34.598 6.223 1.00 32.44 189 TYR A CA 1
ATOM 1523 C C . TYR A 1 189 ? -8.756 34.505 7.672 1.00 32.44 189 TYR A C 1
ATOM 1525 O O . TYR A 1 189 ? -9.823 33.940 7.917 1.00 32.44 189 TYR A O 1
ATOM 1533 N N . ASN A 1 190 ? -7.940 35.008 8.606 1.00 45.16 190 ASN A N 1
ATOM 1534 C CA . ASN A 1 190 ? -8.289 35.179 10.023 1.00 45.16 190 ASN A CA 1
ATOM 1535 C C . ASN A 1 190 ? -9.400 36.213 10.215 1.00 45.16 190 ASN A C 1
ATOM 1537 O O . ASN A 1 190 ? -9.387 37.220 9.469 1.00 45.16 190 ASN A O 1
#